Protein AF-A0A966YUB2-F1 (afdb_monomer_lite)

Structure (mmCIF, N/CA/C/O backbone):
data_AF-A0A966YUB2-F1
#
_entry.id   AF-A0A966YUB2-F1
#
loop_
_atom_site.group_PDB
_atom_site.id
_atom_site.type_symbol
_atom_site.label_atom_id
_atom_site.label_alt_id
_atom_site.label_comp_id
_atom_site.label_asym_id
_atom_site.label_entity_id
_atom_site.label_seq_id
_atom_site.pdbx_PDB_ins_code
_atom_site.Cartn_x
_atom_site.Cartn_y
_atom_site.Cartn_z
_atom_site.occupancy
_atom_site.B_iso_or_equiv
_atom_site.auth_seq_id
_atom_site.auth_comp_id
_atom_site.auth_asym_id
_atom_site.auth_atom_id
_atom_site.pdbx_PDB_model_num
ATOM 1 N N . MET A 1 1 ? -15.783 10.057 -6.589 1.00 43.38 1 MET A N 1
ATOM 2 C CA . MET A 1 1 ? -14.763 10.861 -5.885 1.00 43.38 1 MET A CA 1
ATOM 3 C C . MET A 1 1 ? -13.877 11.506 -6.940 1.00 43.38 1 MET A C 1
ATOM 5 O O . MET A 1 1 ? -13.352 10.790 -7.787 1.00 43.38 1 MET A O 1
ATOM 9 N N . VAL A 1 2 ? -13.852 12.837 -6.986 1.00 32.97 2 VAL A N 1
ATOM 10 C CA . VAL A 1 2 ? -13.221 13.634 -8.050 1.00 32.97 2 VAL A CA 1
ATOM 11 C C . VAL A 1 2 ? -11.697 13.586 -7.901 1.00 32.97 2 VAL A C 1
ATOM 13 O O . VAL A 1 2 ? -11.168 13.701 -6.799 1.00 32.97 2 VAL A O 1
ATOM 16 N N . ALA A 1 3 ? -10.981 13.412 -9.012 1.00 33.12 3 ALA A N 1
ATOM 17 C CA . ALA A 1 3 ? -9.535 13.590 -9.060 1.00 33.12 3 ALA A CA 1
ATOM 18 C C . ALA A 1 3 ? -9.198 15.065 -8.765 1.00 33.12 3 ALA A C 1
ATOM 20 O O . ALA A 1 3 ? -9.408 15.914 -9.625 1.00 33.12 3 ALA A O 1
ATOM 21 N N . GLY A 1 4 ? -8.694 15.381 -7.566 1.00 42.00 4 GLY A N 1
ATOM 22 C CA . GLY A 1 4 ? -8.179 16.727 -7.274 1.00 42.00 4 GLY A CA 1
ATOM 23 C C . GLY A 1 4 ? -8.204 17.174 -5.814 1.00 42.00 4 GLY A C 1
ATOM 24 O O . GLY A 1 4 ? -7.342 17.959 -5.428 1.00 42.00 4 GLY A O 1
ATOM 25 N N . GLU A 1 5 ? -9.109 16.660 -4.983 1.00 45.91 5 GLU A N 1
ATOM 26 C CA . GLU A 1 5 ? -9.180 17.061 -3.572 1.00 45.91 5 GLU A CA 1
ATOM 2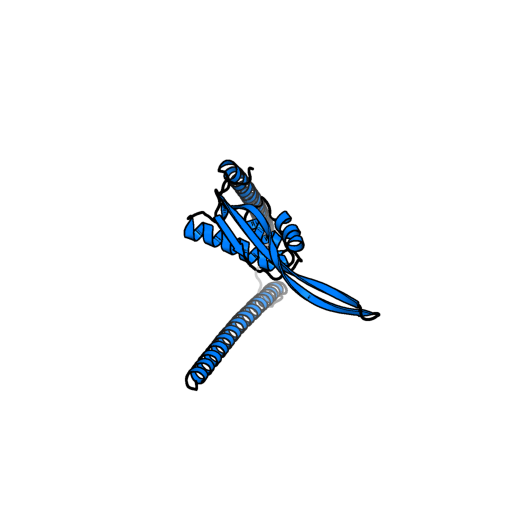7 C C . GLU A 1 5 ? -8.245 16.193 -2.722 1.00 45.91 5 GLU A C 1
ATOM 29 O O . GLU A 1 5 ? -8.438 14.989 -2.552 1.00 45.91 5 GLU A O 1
ATOM 34 N N . ARG A 1 6 ? -7.161 16.810 -2.241 1.00 55.88 6 ARG A N 1
ATOM 35 C CA . ARG A 1 6 ? -6.165 16.198 -1.354 1.00 55.88 6 ARG A CA 1
ATOM 36 C C . ARG A 1 6 ? -6.596 16.403 0.098 1.00 55.88 6 ARG A C 1
ATOM 38 O O . ARG A 1 6 ? -6.080 17.298 0.753 1.00 55.88 6 ARG A O 1
ATOM 45 N N . SER A 1 7 ? -7.531 15.604 0.595 1.00 72.69 7 SER A N 1
ATOM 46 C CA . SER A 1 7 ? -7.919 15.626 2.016 1.00 72.69 7 SER A CA 1
ATOM 47 C C . SER A 1 7 ? -7.268 14.507 2.842 1.00 72.69 7 SER A C 1
ATOM 49 O O . SER A 1 7 ? -7.771 14.157 3.903 1.00 72.69 7 SER A O 1
ATOM 51 N N . GLY A 1 8 ? -6.163 13.923 2.362 1.00 83.81 8 GLY A N 1
ATOM 52 C CA . GLY A 1 8 ? -5.491 12.811 3.038 1.00 83.81 8 GLY A CA 1
ATOM 53 C C . GLY A 1 8 ? -3.967 12.900 3.011 1.00 83.81 8 GLY A C 1
ATOM 54 O O . GLY A 1 8 ? -3.372 13.516 2.118 1.00 83.81 8 GLY A O 1
ATOM 55 N N . THR A 1 9 ? -3.345 12.236 3.978 1.00 93.25 9 THR A N 1
ATOM 56 C CA . THR A 1 9 ? -1.897 12.103 4.136 1.00 93.25 9 THR A CA 1
ATOM 57 C C . THR A 1 9 ? -1.345 11.145 3.089 1.00 93.25 9 THR A C 1
ATOM 59 O O . THR A 1 9 ? -1.889 10.063 2.860 1.00 93.25 9 THR A O 1
ATOM 62 N N . ARG A 1 10 ? -0.249 11.519 2.420 1.00 93.62 10 ARG A N 1
ATOM 63 C CA . ARG A 1 10 ? 0.354 10.697 1.358 1.00 93.62 10 ARG A CA 1
ATOM 64 C C . ARG A 1 10 ? 1.730 10.167 1.742 1.00 93.62 10 ARG A C 1
ATOM 66 O O . ARG A 1 10 ? 2.537 10.885 2.327 1.00 93.62 10 ARG A O 1
ATOM 73 N N . ALA A 1 11 ? 2.050 8.977 1.250 1.00 96.62 11 ALA A N 1
ATOM 74 C CA . ALA A 1 11 ? 3.414 8.474 1.151 1.00 96.62 11 ALA A CA 1
ATOM 75 C C . ALA A 1 11 ? 3.726 8.060 -0.288 1.00 96.62 11 ALA A C 1
ATOM 77 O O . ALA A 1 11 ? 2.862 7.568 -1.022 1.00 96.62 11 ALA A O 1
ATOM 78 N N . VAL A 1 12 ? 4.974 8.283 -0.704 1.00 96.50 12 VAL A N 1
ATOM 79 C CA . VAL A 1 12 ? 5.429 8.000 -2.068 1.00 96.50 12 VAL A CA 1
ATOM 80 C C . VAL A 1 12 ? 6.766 7.272 -2.032 1.00 96.50 12 VAL A C 1
ATOM 82 O O . VAL A 1 12 ? 7.755 7.832 -1.571 1.00 96.50 12 VAL A O 1
ATOM 85 N N . ALA A 1 13 ? 6.830 6.077 -2.621 1.00 97.00 13 ALA A N 1
ATOM 86 C CA . ALA A 1 13 ? 8.098 5.432 -2.962 1.00 97.00 13 ALA A CA 1
ATOM 87 C C . ALA A 1 13 ? 8.437 5.689 -4.427 1.00 97.00 13 ALA A C 1
ATOM 89 O O . ALA A 1 13 ? 7.656 5.379 -5.333 1.00 97.00 13 ALA A O 1
ATOM 90 N N . ARG A 1 14 ? 9.625 6.246 -4.679 1.00 96.31 14 ARG A N 1
ATOM 91 C CA . ARG A 1 14 ? 10.091 6.564 -6.032 1.00 96.31 14 ARG A CA 1
ATOM 92 C C . ARG A 1 14 ? 11.153 5.581 -6.512 1.00 96.31 14 ARG A C 1
ATOM 94 O O . ARG A 1 14 ? 11.963 5.112 -5.727 1.00 96.31 14 ARG A O 1
ATOM 101 N N . HIS A 1 15 ? 11.169 5.332 -7.825 1.00 95.50 15 HIS A N 1
ATOM 102 C CA . HIS A 1 15 ? 12.168 4.492 -8.500 1.00 95.50 15 HIS A CA 1
ATOM 103 C C . HIS A 1 15 ? 12.189 3.027 -8.036 1.00 95.50 15 HIS A C 1
ATOM 105 O O . HIS A 1 15 ? 13.217 2.353 -8.136 1.00 95.50 15 HIS A O 1
ATOM 111 N N . VAL A 1 16 ? 11.038 2.501 -7.607 1.00 96.44 16 VAL A N 1
ATOM 112 C CA . VAL A 1 16 ? 10.889 1.090 -7.236 1.00 96.44 16 VAL A CA 1
ATOM 113 C C . VAL A 1 16 ? 11.195 0.222 -8.457 1.00 96.44 16 VAL A C 1
ATOM 115 O O . VAL A 1 16 ? 10.700 0.477 -9.561 1.00 96.44 16 VAL A O 1
ATOM 118 N N . ARG A 1 17 ? 12.031 -0.809 -8.282 1.00 94.00 17 ARG A N 1
ATOM 119 C CA . ARG A 1 17 ? 12.546 -1.679 -9.358 1.00 94.00 17 ARG A CA 1
ATOM 120 C C . ARG A 1 17 ? 11.522 -2.722 -9.822 1.00 94.00 17 ARG A C 1
ATOM 122 O O . ARG A 1 17 ? 11.813 -3.909 -9.912 1.00 94.00 17 ARG A O 1
ATOM 129 N N . SER A 1 18 ? 10.331 -2.259 -10.180 1.00 94.38 18 SER A N 1
ATOM 130 C CA . SER A 1 18 ? 9.230 -3.077 -10.680 1.00 94.38 18 SER A CA 1
ATOM 131 C C . SER A 1 18 ? 8.444 -2.365 -11.782 1.00 94.38 18 SER A C 1
ATOM 133 O O . SER A 1 18 ? 8.555 -1.160 -11.992 1.00 94.38 18 SER A O 1
ATOM 135 N N . SER A 1 19 ? 7.640 -3.119 -12.535 1.00 95.38 19 SER A N 1
ATOM 136 C CA . SER A 1 19 ? 6.718 -2.530 -13.512 1.00 95.38 19 SER A CA 1
ATOM 137 C C . SER A 1 19 ? 5.442 -2.038 -12.832 1.00 95.38 19 SER A C 1
ATOM 139 O O . SER A 1 19 ? 4.839 -2.804 -12.077 1.00 95.38 19 SER A O 1
ATOM 141 N N . ALA A 1 20 ? 4.956 -0.854 -13.213 1.00 96.62 20 ALA A N 1
ATOM 142 C CA . ALA A 1 20 ? 3.717 -0.279 -12.683 1.00 96.62 20 ALA A CA 1
ATOM 143 C C . ALA A 1 20 ? 2.514 -1.237 -12.780 1.00 96.62 20 ALA A C 1
ATOM 145 O O . ALA A 1 20 ? 1.755 -1.367 -11.828 1.00 96.62 20 ALA A O 1
ATOM 146 N N . SER A 1 21 ? 2.375 -1.994 -13.875 1.00 96.06 21 SER A N 1
ATOM 147 C CA . SER A 1 21 ? 1.281 -2.964 -14.045 1.00 96.06 21 SER A CA 1
ATOM 148 C C . SER A 1 21 ? 1.255 -4.048 -12.961 1.00 96.06 21 SER A C 1
ATOM 150 O O . SER A 1 21 ? 0.181 -4.418 -12.506 1.00 96.06 21 SER A O 1
ATOM 152 N N . LYS A 1 22 ? 2.424 -4.525 -12.507 1.00 95.06 22 LYS A N 1
ATOM 153 C CA . LYS A 1 22 ? 2.514 -5.510 -11.413 1.00 95.06 22 LYS A CA 1
ATOM 154 C C . LYS A 1 22 ? 2.120 -4.897 -10.070 1.00 95.06 22 LYS A C 1
ATOM 156 O O . LYS A 1 22 ? 1.456 -5.564 -9.287 1.00 95.06 22 LYS A O 1
ATOM 161 N N . ALA A 1 23 ? 2.491 -3.638 -9.834 1.00 97.06 23 ALA A N 1
ATOM 162 C CA . ALA A 1 23 ? 2.100 -2.908 -8.629 1.00 97.06 23 ALA A CA 1
ATOM 163 C C . ALA A 1 23 ? 0.587 -2.681 -8.585 1.00 97.06 23 ALA A C 1
ATOM 165 O O . ALA A 1 23 ? -0.043 -2.948 -7.570 1.00 97.06 23 ALA A O 1
ATOM 166 N N . ARG A 1 24 ? -0.016 -2.267 -9.707 1.00 96.69 24 ARG A N 1
ATOM 167 C CA . ARG A 1 24 ? -1.458 -1.981 -9.802 1.00 96.69 24 ARG A CA 1
ATOM 168 C C . ARG A 1 24 ? -2.332 -3.171 -9.415 1.00 96.69 24 ARG A C 1
ATOM 170 O O . ARG A 1 24 ? -3.349 -2.960 -8.771 1.00 96.69 24 ARG A O 1
ATOM 177 N N . VAL A 1 25 ? -1.930 -4.397 -9.759 1.00 96.62 25 VAL A N 1
ATOM 178 C CA . VAL A 1 25 ? -2.674 -5.608 -9.367 1.00 96.62 25 VAL A CA 1
ATOM 179 C C . VAL A 1 25 ? -2.780 -5.722 -7.847 1.00 96.62 25 VAL A C 1
ATOM 181 O O . VAL A 1 25 ? -3.866 -5.970 -7.344 1.00 96.62 25 VAL A O 1
ATOM 184 N N . VAL A 1 26 ? -1.683 -5.491 -7.121 1.00 96.62 26 VAL A N 1
ATOM 185 C CA . VAL A 1 26 ? -1.674 -5.550 -5.650 1.00 96.62 26 VAL A CA 1
ATOM 186 C C . VAL A 1 26 ? -2.380 -4.338 -5.044 1.00 96.62 26 VAL A C 1
ATOM 188 O O . VAL A 1 26 ? -3.184 -4.489 -4.135 1.00 96.62 26 VAL A O 1
ATOM 191 N N . LEU A 1 27 ? -2.154 -3.139 -5.588 1.00 96.62 27 LEU A N 1
ATOM 192 C CA . LEU A 1 27 ? -2.817 -1.920 -5.111 1.00 96.62 27 LEU A CA 1
ATOM 193 C C . LEU A 1 27 ? -4.344 -1.989 -5.237 1.00 96.62 27 LEU A C 1
ATOM 195 O O . LEU A 1 27 ? -5.052 -1.403 -4.427 1.00 96.62 27 LEU A O 1
ATOM 199 N N . ASN A 1 28 ? -4.864 -2.713 -6.228 1.00 95.81 28 ASN A N 1
ATOM 200 C CA . ASN A 1 28 ? -6.303 -2.907 -6.373 1.00 95.81 28 ASN A CA 1
ATOM 201 C C . ASN A 1 28 ? -6.918 -3.732 -5.233 1.00 95.81 28 ASN A C 1
ATOM 203 O O . ASN A 1 28 ? -8.100 -3.544 -4.973 1.00 95.81 28 ASN A O 1
ATOM 207 N N . LEU A 1 29 ? -6.147 -4.596 -4.561 1.00 95.94 29 LEU A N 1
ATOM 208 C CA . LEU A 1 29 ? -6.636 -5.396 -3.431 1.00 95.94 29 LEU A CA 1
ATOM 209 C C . LEU A 1 29 ? -6.877 -4.537 -2.186 1.00 95.94 29 LEU A C 1
ATOM 211 O O . LEU A 1 29 ? -7.835 -4.766 -1.464 1.00 95.94 29 LEU A O 1
ATOM 215 N N . ILE A 1 30 ? -6.027 -3.534 -1.959 1.00 96.38 30 ILE A N 1
ATOM 216 C CA . ILE A 1 30 ? -6.053 -2.710 -0.741 1.00 96.38 30 ILE A CA 1
ATOM 217 C C . ILE A 1 30 ? -6.885 -1.431 -0.871 1.00 96.38 30 ILE A C 1
ATOM 219 O O . ILE A 1 30 ? -6.975 -0.647 0.071 1.00 96.38 30 ILE A O 1
ATOM 223 N N . ARG A 1 31 ? -7.447 -1.149 -2.050 1.00 94.44 31 ARG A N 1
ATOM 224 C CA . ARG A 1 31 ? -8.160 0.110 -2.285 1.00 94.44 31 ARG A CA 1
ATOM 225 C C . ARG A 1 31 ? -9.467 0.135 -1.492 1.00 94.44 31 ARG A C 1
ATOM 227 O O . ARG A 1 31 ? -10.335 -0.698 -1.723 1.00 94.44 31 ARG A O 1
ATOM 234 N N . GLY A 1 32 ? -9.632 1.142 -0.636 1.00 91.94 32 GLY A N 1
ATOM 235 C CA . GLY A 1 32 ? -10.844 1.337 0.158 1.00 91.94 32 GLY A CA 1
ATOM 236 C C . GLY A 1 32 ? -10.935 0.477 1.421 1.00 91.94 32 GLY A C 1
ATOM 237 O O . GLY A 1 32 ? -11.945 0.583 2.115 1.00 91.94 32 GLY A O 1
ATOM 238 N N . LEU A 1 33 ? -9.912 -0.333 1.716 1.00 94.06 33 LEU A N 1
ATOM 239 C CA . LEU A 1 33 ? -9.807 -1.082 2.968 1.00 94.06 33 LEU A CA 1
ATOM 240 C C . LEU A 1 33 ? -9.292 -0.190 4.104 1.00 94.06 33 LEU A C 1
ATOM 242 O O . LEU A 1 33 ? -8.623 0.824 3.870 1.00 94.06 33 LEU A O 1
ATOM 246 N N . ASP A 1 34 ? -9.599 -0.594 5.332 1.00 94.69 34 ASP A N 1
ATOM 247 C CA . ASP A 1 34 ? -8.950 -0.097 6.540 1.00 94.69 34 ASP A CA 1
ATOM 248 C C . ASP A 1 34 ? -7.461 -0.467 6.555 1.00 94.69 34 ASP A C 1
ATOM 250 O O . ASP A 1 34 ? -7.021 -1.418 5.904 1.00 94.69 34 ASP A O 1
ATOM 254 N N . VAL A 1 35 ? -6.667 0.315 7.286 1.00 95.31 35 VAL A N 1
ATOM 255 C CA . VAL A 1 35 ? -5.210 0.132 7.336 1.00 95.31 35 VAL A CA 1
ATOM 256 C C . VAL A 1 35 ? -4.816 -1.248 7.868 1.00 95.31 35 VAL A C 1
ATOM 258 O O . VAL A 1 35 ? -3.868 -1.839 7.350 1.00 95.31 35 VAL A O 1
ATOM 261 N N . ARG A 1 36 ? -5.548 -1.776 8.857 1.00 94.88 36 ARG A N 1
ATOM 262 C CA . ARG A 1 36 ? -5.263 -3.078 9.479 1.00 94.88 36 ARG A CA 1
ATOM 263 C C . ARG A 1 36 ? -5.461 -4.220 8.483 1.00 94.88 36 ARG A C 1
ATOM 265 O O . ARG A 1 36 ? -4.506 -4.924 8.166 1.00 94.88 36 ARG A O 1
ATOM 272 N N . SER A 1 37 ? -6.649 -4.307 7.889 1.00 95.06 37 SER A N 1
ATOM 273 C CA . SER A 1 37 ? -6.968 -5.295 6.855 1.00 95.06 37 SER A CA 1
ATOM 274 C C . SER A 1 37 ? -6.063 -5.145 5.632 1.00 95.06 37 SER A C 1
ATOM 276 O O . SER A 1 37 ? -5.667 -6.132 5.017 1.00 95.06 37 SER A O 1
ATOM 278 N N . ALA A 1 38 ? -5.686 -3.916 5.265 1.00 96.81 38 ALA A N 1
ATOM 279 C CA . ALA A 1 38 ? -4.740 -3.691 4.179 1.00 96.81 38 ALA A CA 1
ATOM 280 C C . ALA A 1 38 ? -3.337 -4.249 4.491 1.00 96.81 38 ALA A C 1
ATOM 282 O O . ALA A 1 38 ? -2.727 -4.835 3.593 1.00 96.81 38 ALA A O 1
ATOM 283 N N . ASP A 1 39 ? -2.816 -4.100 5.717 1.00 96.88 39 ASP A N 1
ATOM 284 C CA . ASP A 1 39 ? -1.519 -4.686 6.104 1.00 96.88 39 ASP A CA 1
ATOM 285 C C . ASP A 1 39 ? -1.569 -6.220 6.080 1.00 96.88 39 ASP A C 1
ATOM 287 O O . ASP A 1 39 ? -0.654 -6.845 5.541 1.00 96.88 39 ASP A O 1
ATOM 291 N N . GLU A 1 40 ? -2.663 -6.817 6.561 1.00 97.25 40 GLU A N 1
ATOM 292 C CA . GLU A 1 40 ? -2.896 -8.268 6.532 1.00 97.25 40 GLU A CA 1
ATOM 293 C C . GLU A 1 40 ? -2.938 -8.809 5.097 1.00 97.25 40 GLU A C 1
ATOM 295 O O . GLU A 1 40 ? -2.205 -9.738 4.747 1.00 97.25 40 GLU A O 1
ATOM 300 N N . VAL A 1 41 ? -3.723 -8.177 4.218 1.00 97.31 41 VAL A N 1
ATOM 301 C CA . VAL A 1 41 ? -3.796 -8.550 2.798 1.00 97.31 41 VAL A CA 1
ATOM 302 C C . VAL A 1 41 ? -2.420 -8.457 2.138 1.00 97.31 41 VAL A C 1
ATOM 304 O O . VAL A 1 41 ? -2.041 -9.340 1.364 1.00 97.31 41 VAL A O 1
ATOM 307 N N . LEU A 1 42 ? -1.638 -7.414 2.432 1.00 96.81 42 LEU A N 1
ATOM 308 C CA . LEU A 1 42 ? -0.287 -7.262 1.885 1.00 96.81 42 LEU A CA 1
ATOM 309 C C . LEU A 1 42 ? 0.699 -8.286 2.447 1.00 96.81 42 LEU A C 1
ATOM 311 O O . LEU A 1 42 ? 1.603 -8.699 1.720 1.00 96.81 42 LEU A O 1
ATOM 315 N N . MET A 1 43 ? 0.538 -8.693 3.705 1.00 97.06 43 MET A N 1
ATOM 316 C CA . MET A 1 43 ? 1.363 -9.717 4.342 1.00 97.06 43 MET A CA 1
ATOM 317 C C . MET A 1 43 ? 1.114 -11.103 3.737 1.00 97.06 43 MET A C 1
ATOM 319 O O . MET A 1 43 ? 2.072 -11.831 3.488 1.00 97.06 43 MET A O 1
ATOM 323 N N . LEU A 1 44 ? -0.143 -11.433 3.436 1.00 96.88 44 LEU A N 1
ATOM 324 C CA . LEU A 1 44 ? -0.543 -12.728 2.871 1.00 96.88 44 LEU A CA 1
ATOM 325 C C . LEU A 1 44 ? -0.392 -12.805 1.342 1.00 96.88 44 LEU A C 1
ATOM 327 O O . LEU A 1 44 ? -0.475 -13.879 0.749 1.00 96.88 44 LEU A O 1
ATOM 331 N N . THR A 1 45 ? -0.170 -11.675 0.670 1.00 96.38 45 THR A N 1
ATOM 332 C CA . THR A 1 45 ? -0.027 -11.650 -0.788 1.00 96.38 45 THR A CA 1
ATOM 333 C C . THR A 1 45 ? 1.327 -12.220 -1.230 1.00 96.38 45 THR A C 1
ATOM 335 O O . THR A 1 45 ? 2.377 -11.624 -1.005 1.00 96.38 45 THR A O 1
ATOM 338 N N . GLU A 1 46 ? 1.303 -13.300 -2.014 1.00 95.38 46 GLU A N 1
ATOM 339 C CA . GLU A 1 46 ? 2.502 -13.991 -2.534 1.00 95.38 46 GLU A CA 1
ATOM 340 C C . GLU A 1 46 ? 3.385 -13.139 -3.471 1.00 95.38 46 GLU A C 1
ATOM 342 O O . GLU A 1 46 ? 4.555 -13.437 -3.730 1.00 95.38 46 GLU A O 1
ATOM 347 N N . ARG A 1 47 ? 2.837 -12.065 -4.052 1.00 95.62 47 ARG A N 1
ATOM 348 C CA . ARG A 1 47 ? 3.574 -11.228 -5.010 1.00 95.62 47 ARG A CA 1
ATOM 349 C C . ARG A 1 47 ? 4.653 -10.431 -4.281 1.00 95.62 47 ARG A C 1
ATOM 351 O O . ARG A 1 47 ? 4.337 -9.550 -3.495 1.00 95.62 47 ARG A O 1
ATOM 358 N N . GLY A 1 48 ? 5.919 -10.595 -4.674 1.00 94.06 48 GLY A N 1
ATOM 359 C CA . GLY A 1 48 ? 7.054 -9.913 -4.027 1.00 94.06 48 GLY A CA 1
ATOM 360 C C . GLY A 1 48 ? 6.969 -8.378 -3.937 1.00 94.06 48 GLY A C 1
ATOM 361 O O . GLY A 1 48 ? 7.543 -7.792 -3.026 1.00 94.06 48 GLY A O 1
ATOM 362 N N . ILE A 1 49 ? 6.208 -7.719 -4.820 1.00 95.94 49 ILE A N 1
ATOM 363 C CA . ILE A 1 49 ? 5.978 -6.264 -4.756 1.00 95.94 49 ILE A CA 1
ATOM 364 C C . ILE A 1 49 ? 5.111 -5.828 -3.565 1.00 95.94 49 ILE A C 1
ATOM 366 O O . ILE A 1 49 ? 5.129 -4.656 -3.196 1.00 95.94 49 ILE A O 1
ATOM 370 N N . ALA A 1 50 ? 4.363 -6.751 -2.955 1.00 96.94 50 ALA A N 1
ATOM 371 C CA . ALA A 1 50 ? 3.563 -6.476 -1.768 1.00 96.94 50 ALA A CA 1
ATOM 372 C C . ALA A 1 50 ? 4.439 -5.995 -0.604 1.00 96.94 50 ALA A C 1
ATOM 374 O O . ALA A 1 50 ? 4.039 -5.085 0.112 1.00 96.94 50 ALA A O 1
ATOM 375 N N . ARG A 1 51 ? 5.678 -6.497 -0.494 1.00 96.06 51 ARG A N 1
ATOM 376 C CA . ARG A 1 51 ? 6.655 -6.055 0.515 1.00 96.06 51 ARG A CA 1
ATOM 377 C C . ARG A 1 51 ? 6.990 -4.568 0.380 1.00 96.06 51 ARG A C 1
ATOM 379 O O . ARG A 1 51 ? 6.999 -3.850 1.376 1.00 96.06 51 ARG A O 1
ATOM 386 N N . ASP A 1 52 ? 7.214 -4.096 -0.846 1.00 96.75 52 ASP A N 1
ATOM 387 C CA . ASP A 1 52 ? 7.495 -2.680 -1.115 1.00 96.75 52 ASP A CA 1
ATOM 388 C C . ASP A 1 52 ? 6.268 -1.809 -0.818 1.00 96.75 52 ASP A C 1
ATOM 390 O O . ASP A 1 52 ? 6.384 -0.763 -0.186 1.00 96.75 52 ASP A O 1
ATOM 394 N N . ILE A 1 53 ? 5.076 -2.254 -1.233 1.00 97.38 53 ILE A N 1
ATOM 395 C CA . ILE A 1 53 ? 3.819 -1.533 -0.981 1.00 97.38 53 ILE A CA 1
ATOM 396 C C . ILE A 1 53 ? 3.527 -1.457 0.522 1.00 97.38 53 ILE A C 1
ATOM 398 O O . ILE A 1 53 ? 3.137 -0.398 1.006 1.00 97.38 53 ILE A O 1
ATOM 402 N N . ARG A 1 54 ? 3.776 -2.535 1.271 1.00 97.56 54 ARG A N 1
ATOM 403 C CA . ARG A 1 54 ? 3.606 -2.588 2.726 1.00 97.56 54 ARG A CA 1
ATOM 404 C C . ARG A 1 54 ? 4.489 -1.567 3.440 1.00 97.56 54 ARG A C 1
ATOM 406 O O . ARG A 1 54 ? 4.013 -0.864 4.324 1.00 97.56 54 ARG A O 1
ATOM 413 N N . LYS A 1 55 ? 5.747 -1.411 3.011 1.00 97.50 55 LYS A N 1
ATOM 414 C CA . LYS A 1 55 ? 6.636 -0.351 3.524 1.00 97.50 55 LYS A CA 1
ATOM 415 C C . LYS A 1 55 ? 6.056 1.045 3.277 1.00 97.50 55 LYS A C 1
ATOM 417 O O . LYS A 1 55 ? 6.084 1.884 4.172 1.00 97.50 55 LYS A O 1
ATOM 422 N N . VAL A 1 56 ? 5.490 1.286 2.091 1.00 97.88 56 VAL A N 1
ATOM 423 C CA . VAL A 1 56 ? 4.846 2.572 1.766 1.00 97.88 56 VAL A CA 1
ATOM 424 C C . VAL A 1 56 ? 3.591 2.804 2.605 1.00 97.88 56 VAL A C 1
ATOM 426 O O . VAL A 1 56 ? 3.395 3.918 3.078 1.00 97.88 56 VAL A O 1
ATOM 429 N N . LEU A 1 57 ? 2.769 1.773 2.819 1.00 97.38 57 LEU A N 1
ATOM 430 C CA . LEU A 1 57 ? 1.581 1.863 3.669 1.00 97.38 57 LEU A CA 1
ATOM 431 C C . LEU A 1 57 ? 1.964 2.228 5.107 1.00 97.38 57 LEU A C 1
ATOM 433 O O . LEU A 1 57 ? 1.437 3.195 5.644 1.00 97.38 57 LEU A O 1
ATOM 437 N N . ARG A 1 58 ? 2.941 1.528 5.692 1.00 97.19 58 ARG A N 1
ATOM 438 C CA . ARG A 1 58 ? 3.461 1.829 7.036 1.00 97.19 58 ARG A CA 1
ATOM 439 C C . ARG A 1 58 ? 4.001 3.254 7.145 1.00 97.19 58 ARG A C 1
ATOM 441 O O . ARG A 1 58 ? 3.725 3.938 8.121 1.00 97.19 58 ARG A O 1
ATOM 448 N N . SER A 1 59 ? 4.710 3.730 6.120 1.00 97.56 59 SER A N 1
ATOM 449 C CA . SER A 1 59 ? 5.168 5.123 6.060 1.00 97.56 59 SER A CA 1
ATOM 450 C C . SER A 1 59 ? 4.006 6.121 5.972 1.00 97.56 59 SER A C 1
ATOM 452 O O . SER A 1 59 ? 4.075 7.174 6.596 1.00 97.56 59 SER A O 1
ATOM 454 N N . ALA A 1 60 ? 2.932 5.806 5.240 1.00 96.38 60 ALA A N 1
ATOM 455 C CA . ALA A 1 60 ? 1.745 6.662 5.177 1.00 96.38 60 ALA A CA 1
ATOM 456 C C . ALA A 1 60 ? 1.057 6.780 6.541 1.00 96.38 60 ALA A C 1
ATOM 458 O O . ALA A 1 60 ? 0.688 7.881 6.935 1.00 96.38 60 ALA A O 1
ATOM 459 N N . VAL A 1 61 ? 0.938 5.663 7.264 1.00 96.81 61 VAL A N 1
ATOM 460 C CA . VAL A 1 61 ? 0.382 5.622 8.624 1.00 96.81 61 VAL A CA 1
ATOM 461 C C . VAL A 1 61 ? 1.258 6.417 9.587 1.00 96.81 61 VAL A C 1
ATOM 463 O O . VAL A 1 61 ? 0.747 7.282 10.283 1.00 96.81 61 VAL A O 1
ATOM 466 N N . ALA A 1 62 ? 2.576 6.204 9.570 1.00 96.94 62 ALA A N 1
ATOM 467 C CA . ALA A 1 62 ? 3.503 6.957 10.415 1.00 96.94 62 ALA A CA 1
ATOM 468 C C . ALA A 1 62 ? 3.427 8.471 10.152 1.00 96.94 62 ALA A C 1
ATOM 470 O O . ALA A 1 62 ? 3.447 9.263 11.088 1.00 96.94 62 ALA A O 1
ATOM 471 N N . ASN A 1 63 ? 3.281 8.882 8.888 1.00 95.81 63 ASN A N 1
ATOM 472 C CA . ASN A 1 63 ? 3.096 10.291 8.549 1.00 95.81 63 ASN A CA 1
ATOM 473 C C . ASN A 1 63 ? 1.773 10.846 9.088 1.00 95.81 63 ASN A C 1
ATOM 475 O O . ASN A 1 63 ? 1.760 11.989 9.530 1.00 95.81 63 ASN A O 1
ATOM 479 N N . ALA A 1 64 ? 0.690 10.067 9.035 1.00 95.06 64 ALA A N 1
ATOM 480 C CA . ALA A 1 64 ? -0.622 10.492 9.517 1.00 95.06 64 ALA A CA 1
ATOM 481 C C . ALA A 1 64 ? -0.658 10.605 11.049 1.00 95.06 64 ALA A C 1
ATOM 483 O O . ALA A 1 64 ? -1.232 11.551 11.575 1.00 95.06 64 ALA A O 1
ATOM 484 N N . VAL A 1 65 ? 0.007 9.687 11.755 1.00 95.56 65 VAL A N 1
ATOM 485 C CA . VAL A 1 65 ? 0.118 9.717 13.221 1.00 95.56 65 VAL A CA 1
ATOM 486 C C . VAL A 1 65 ? 0.999 10.878 13.676 1.00 95.56 65 VAL A C 1
ATOM 488 O O . VAL A 1 65 ? 0.593 11.664 14.521 1.00 95.56 65 VAL A O 1
ATOM 491 N N . ASN A 1 66 ? 2.195 11.016 13.099 1.00 95.44 66 ASN A N 1
ATOM 492 C CA . ASN A 1 66 ? 3.186 11.959 13.618 1.00 95.44 66 ASN A CA 1
ATOM 493 C C . ASN A 1 66 ? 2.973 13.400 13.144 1.00 95.44 66 ASN A C 1
ATOM 495 O O . ASN A 1 66 ? 3.317 14.321 13.874 1.00 95.44 66 ASN A O 1
ATOM 499 N N . ASN A 1 67 ? 2.473 13.612 11.920 1.00 93.12 67 ASN A N 1
ATOM 500 C CA . ASN A 1 67 ? 2.324 14.965 11.369 1.00 93.12 67 ASN A CA 1
ATOM 501 C C . ASN A 1 67 ? 0.886 15.484 11.430 1.00 93.12 67 ASN A C 1
ATOM 503 O O . ASN A 1 67 ? 0.697 16.687 11.575 1.00 93.12 67 ASN A O 1
ATOM 507 N N . ASP A 1 68 ? -0.106 14.604 11.272 1.00 89.31 68 ASP A N 1
ATOM 508 C CA . ASP A 1 68 ? -1.523 14.986 11.237 1.00 89.31 68 ASP A CA 1
ATOM 509 C C . ASP A 1 68 ? -2.270 14.601 12.531 1.00 89.31 68 ASP A C 1
ATOM 511 O O . ASP A 1 68 ? -3.476 14.831 12.613 1.00 89.31 68 ASP A O 1
ATOM 515 N N . GLU A 1 69 ? -1.570 14.017 13.517 1.00 92.00 69 GLU A N 1
ATOM 516 C CA . GLU A 1 69 ? -2.093 13.605 14.834 1.00 92.00 69 GLU A CA 1
ATOM 517 C C . GLU A 1 69 ? -3.343 12.707 14.748 1.00 92.00 69 GLU A C 1
ATOM 519 O O . GLU A 1 69 ? -4.231 12.743 15.600 1.00 92.00 69 GLU A O 1
ATOM 524 N N . GLN A 1 70 ? -3.437 11.890 13.694 1.00 90.56 70 GLN A N 1
ATOM 525 C CA . GLN A 1 70 ? -4.564 10.978 13.483 1.00 90.56 70 GLN A CA 1
ATOM 526 C C . GLN A 1 70 ? -4.306 9.620 14.137 1.00 90.56 70 GLN A C 1
ATOM 528 O O . GLN A 1 70 ? -3.198 9.086 14.073 1.00 90.56 70 GLN A O 1
ATOM 533 N N . ASP A 1 71 ? -5.351 9.015 14.702 1.00 92.69 71 ASP A N 1
ATOM 534 C CA . ASP A 1 71 ? -5.266 7.660 15.247 1.00 92.69 71 ASP A CA 1
ATOM 535 C C . ASP A 1 71 ? -5.143 6.617 14.125 1.00 92.69 71 ASP A C 1
ATOM 537 O O . ASP A 1 71 ? -5.898 6.632 13.151 1.00 92.69 71 ASP A O 1
ATOM 541 N N . ALA A 1 72 ? -4.207 5.675 14.268 1.00 91.19 72 ALA A N 1
ATOM 542 C CA . ALA A 1 72 ? -3.927 4.660 13.254 1.00 91.19 72 ALA A CA 1
ATOM 543 C C . ALA A 1 72 ? -5.105 3.703 12.983 1.00 91.19 72 ALA A C 1
ATOM 545 O O . ALA A 1 72 ? -5.218 3.175 11.873 1.00 91.19 72 ALA A O 1
ATOM 546 N N . SER A 1 73 ? -5.973 3.470 13.971 1.00 91.19 73 SER A N 1
ATOM 547 C CA . SER A 1 73 ? -7.139 2.586 13.859 1.00 91.19 73 SER A CA 1
ATOM 548 C C . SER A 1 73 ? -8.286 3.204 13.057 1.00 91.19 73 SER A C 1
ATOM 550 O O . SER A 1 73 ? -9.085 2.479 12.464 1.00 91.19 73 SER A O 1
ATOM 552 N N . GLU A 1 74 ? -8.328 4.534 12.963 1.00 92.25 74 GLU A N 1
ATOM 553 C CA . GLU A 1 74 ? -9.367 5.280 12.249 1.00 92.25 74 GLU A CA 1
ATOM 554 C C . GLU A 1 74 ? -9.013 5.549 10.776 1.00 92.25 74 GLU A C 1
ATOM 556 O O . GLU A 1 74 ? -9.791 6.162 10.038 1.00 92.25 74 GLU A O 1
ATOM 561 N N . LEU A 1 75 ? -7.838 5.104 10.324 1.00 93.38 75 LEU A N 1
ATOM 562 C CA . LEU A 1 75 ? -7.339 5.351 8.976 1.00 93.38 75 LEU A CA 1
ATOM 563 C C . LEU A 1 75 ? -7.808 4.295 7.972 1.00 93.38 75 LEU A C 1
ATOM 565 O O . LEU A 1 75 ? -7.823 3.088 8.227 1.00 93.38 75 LEU A O 1
ATOM 569 N N . TYR A 1 76 ? -8.090 4.751 6.753 1.00 94.62 76 TYR A N 1
ATOM 570 C CA . TYR A 1 76 ? -8.349 3.885 5.605 1.00 94.62 76 TYR A CA 1
ATOM 571 C C . TYR A 1 76 ? -7.615 4.363 4.353 1.00 94.62 76 TYR A C 1
ATOM 573 O O . TYR A 1 76 ? -7.236 5.530 4.216 1.00 94.62 76 TYR A O 1
ATOM 581 N N . VAL A 1 77 ? -7.431 3.449 3.400 1.00 95.25 77 VAL A N 1
ATOM 582 C CA . VAL A 1 77 ? -6.793 3.748 2.115 1.00 95.25 77 VAL A CA 1
ATOM 583 C C . VAL A 1 77 ? -7.809 4.405 1.180 1.00 95.25 77 VAL A C 1
ATOM 585 O O . VAL A 1 77 ? -8.585 3.723 0.505 1.00 95.25 77 VAL A O 1
ATOM 588 N N . ILE A 1 78 ? -7.778 5.737 1.099 1.00 92.50 78 ILE A N 1
ATOM 589 C CA . ILE A 1 78 ? -8.639 6.516 0.193 1.00 92.50 78 ILE A CA 1
ATOM 590 C C . ILE A 1 78 ? -8.273 6.272 -1.273 1.00 92.50 78 ILE A C 1
ATOM 592 O O . ILE A 1 78 ? -9.134 6.002 -2.112 1.00 92.50 78 ILE A O 1
ATOM 596 N N . ALA A 1 79 ? -6.985 6.357 -1.600 1.00 92.19 79 ALA A N 1
ATOM 597 C CA . ALA A 1 79 ? -6.513 6.225 -2.966 1.00 92.19 79 ALA A CA 1
ATOM 598 C C . ALA A 1 79 ? -5.108 5.639 -3.003 1.00 92.19 79 ALA A C 1
ATOM 600 O O . ALA A 1 79 ? -4.221 5.994 -2.232 1.00 92.19 79 ALA A O 1
ATOM 601 N N . CYS A 1 80 ? -4.893 4.752 -3.963 1.00 95.19 80 CYS A N 1
ATOM 602 C CA . CYS A 1 80 ? -3.605 4.130 -4.193 1.00 95.19 80 CYS A CA 1
ATOM 603 C C . CYS A 1 80 ? -3.406 3.912 -5.694 1.00 95.19 80 CYS A C 1
ATOM 605 O O . CYS A 1 80 ? -4.294 3.421 -6.410 1.00 95.19 80 CYS A O 1
ATOM 607 N N . PHE A 1 81 ? -2.243 4.318 -6.189 1.00 95.12 81 PHE A N 1
ATOM 608 C CA . PHE A 1 81 ? -1.903 4.222 -7.602 1.00 95.12 81 PHE A CA 1
ATOM 609 C C . PHE A 1 81 ? -0.400 4.041 -7.801 1.00 95.12 81 PHE A C 1
ATOM 611 O O . PHE A 1 81 ? 0.421 4.351 -6.938 1.00 95.12 81 PHE A O 1
ATOM 618 N N . ALA A 1 82 ? -0.054 3.483 -8.960 1.00 96.81 82 ALA A N 1
ATOM 619 C CA . ALA A 1 82 ? 1.324 3.306 -9.382 1.00 96.81 82 ALA A CA 1
ATOM 620 C C . ALA A 1 82 ? 1.528 3.895 -10.777 1.00 96.81 82 ALA A C 1
ATOM 622 O O . ALA A 1 82 ? 0.905 3.449 -11.755 1.00 96.81 82 ALA A O 1
ATOM 623 N N . ASP A 1 83 ? 2.449 4.846 -10.852 1.00 95.56 83 ASP A N 1
ATOM 624 C CA . ASP A 1 83 ? 2.835 5.544 -12.069 1.00 95.56 83 ASP A CA 1
ATOM 625 C C . ASP A 1 83 ? 4.080 4.912 -12.688 1.00 95.56 83 ASP A C 1
ATOM 627 O O . ASP A 1 83 ? 4.889 4.254 -12.021 1.00 95.56 83 ASP A O 1
ATOM 631 N N . GLU A 1 84 ? 4.225 5.084 -14.000 1.00 94.81 84 GLU A N 1
ATOM 632 C CA . GLU A 1 84 ? 5.432 4.644 -14.692 1.00 94.81 84 GLU A CA 1
ATOM 633 C C . GLU A 1 84 ? 6.610 5.545 -14.314 1.00 94.81 84 GLU A C 1
ATOM 635 O O . GLU A 1 84 ? 6.506 6.768 -14.330 1.00 94.81 84 GLU A O 1
ATOM 640 N N . GLY A 1 85 ? 7.735 4.926 -13.964 1.00 94.81 85 GLY A N 1
ATOM 641 C CA . GLY A 1 85 ? 8.986 5.621 -13.690 1.00 94.81 85 GLY A CA 1
ATOM 642 C C . GLY A 1 85 ? 9.958 5.562 -14.866 1.00 94.81 85 GLY A C 1
ATOM 643 O O . GLY A 1 85 ? 9.640 5.118 -15.978 1.00 94.81 85 GLY A O 1
ATOM 644 N N . SER A 1 86 ? 11.200 5.967 -14.605 1.00 95.88 86 SER A N 1
ATOM 645 C CA . SER A 1 86 ? 12.270 5.917 -15.598 1.00 95.88 86 SER A CA 1
ATOM 646 C C . SER A 1 86 ? 12.501 4.481 -16.092 1.00 95.88 86 SER A C 1
ATOM 648 O O . SER A 1 86 ? 12.615 3.518 -15.327 1.00 95.88 86 SER A O 1
ATOM 650 N N . THR A 1 87 ? 12.542 4.312 -17.415 1.00 96.12 87 THR A N 1
ATOM 651 C CA . THR A 1 87 ? 12.744 3.002 -18.043 1.00 96.12 87 THR A CA 1
ATOM 652 C C . THR A 1 87 ? 14.142 2.912 -18.630 1.00 96.12 87 THR A C 1
ATOM 654 O O . THR A 1 87 ? 14.461 3.571 -19.621 1.00 96.12 87 THR A O 1
ATOM 657 N N . LEU A 1 88 ? 14.963 2.026 -18.068 1.00 94.00 88 LEU A N 1
ATOM 658 C CA . LEU A 1 88 ? 16.300 1.759 -18.587 1.00 94.00 88 LEU A CA 1
ATOM 659 C C . LEU A 1 88 ? 16.226 0.812 -19.789 1.00 94.00 88 LEU A C 1
ATOM 661 O O . LEU A 1 88 ? 15.511 -0.198 -19.786 1.00 94.00 88 LEU A O 1
ATOM 665 N N . ARG A 1 89 ? 16.997 1.134 -20.829 1.00 95.00 89 ARG A N 1
ATOM 666 C CA . ARG A 1 89 ? 17.101 0.338 -22.057 1.00 95.00 89 ARG A CA 1
ATOM 667 C C . ARG A 1 89 ? 18.314 -0.591 -21.956 1.00 95.00 89 ARG A C 1
ATOM 669 O O . ARG A 1 89 ? 19.410 -0.150 -21.616 1.00 95.00 89 ARG A O 1
ATOM 676 N N . ARG A 1 90 ? 18.120 -1.880 -22.235 1.00 96.06 90 ARG A N 1
ATOM 677 C CA . ARG A 1 90 ? 19.181 -2.891 -22.389 1.00 96.06 90 ARG A CA 1
ATOM 678 C C . ARG A 1 90 ? 18.939 -3.660 -23.683 1.00 96.06 90 ARG A C 1
ATOM 680 O O . ARG A 1 90 ? 17.786 -3.826 -24.079 1.00 96.06 90 ARG A O 1
ATOM 687 N N . PHE A 1 91 ? 19.989 -4.120 -24.346 1.00 96.19 91 PHE A N 1
ATOM 688 C CA . PHE A 1 91 ? 19.870 -4.931 -25.557 1.00 96.19 91 PHE A CA 1
ATOM 689 C C . PHE A 1 91 ? 20.215 -6.379 -25.238 1.00 96.19 91 PHE A C 1
ATOM 691 O O . PHE A 1 91 ? 21.123 -6.641 -24.455 1.00 96.19 91 PHE A O 1
ATOM 698 N N . ARG A 1 92 ? 19.466 -7.316 -25.821 1.00 96.50 92 ARG A N 1
ATOM 699 C CA . ARG A 1 92 ? 19.779 -8.744 -25.764 1.00 96.50 92 ARG A CA 1
ATOM 700 C C . ARG A 1 92 ? 19.981 -9.267 -27.184 1.00 96.50 92 ARG A C 1
ATOM 702 O O . ARG A 1 92 ? 19.071 -9.071 -28.007 1.00 96.50 92 ARG A O 1
ATOM 709 N N . PRO A 1 93 ? 21.124 -9.919 -27.463 1.00 96.62 93 PRO A N 1
ATOM 710 C CA . PRO A 1 93 ? 21.376 -10.531 -28.759 1.00 96.62 93 PRO A CA 1
ATOM 711 C C . PRO A 1 93 ? 20.373 -11.660 -29.019 1.00 96.62 93 PRO A C 1
ATOM 713 O O . PRO A 1 93 ? 19.906 -12.331 -28.095 1.00 96.62 93 PRO A O 1
ATOM 716 N N . ARG A 1 94 ? 19.995 -11.835 -30.284 1.00 96.69 94 ARG A N 1
ATOM 717 C CA . ARG A 1 94 ? 19.107 -12.893 -30.783 1.00 96.69 94 ARG A CA 1
ATOM 718 C C . ARG A 1 94 ? 19.682 -13.475 -32.075 1.00 96.69 94 ARG A C 1
ATOM 720 O O . ARG A 1 94 ? 20.617 -12.928 -32.655 1.00 96.69 94 ARG A O 1
ATOM 727 N N . ALA A 1 95 ? 19.103 -14.589 -32.524 1.00 97.06 95 ALA A N 1
ATOM 728 C CA . ALA A 1 95 ? 19.527 -15.281 -33.737 1.00 97.06 95 ALA A CA 1
ATOM 729 C C . ALA A 1 95 ? 19.565 -14.354 -34.969 1.00 97.06 95 ALA A C 1
ATOM 731 O O . ALA A 1 95 ? 18.777 -13.408 -35.080 1.00 97.06 95 ALA A O 1
ATOM 732 N N . ARG A 1 96 ? 20.463 -14.673 -35.913 1.00 95.50 96 ARG A N 1
ATOM 733 C CA . ARG A 1 96 ? 20.659 -13.948 -37.184 1.00 95.50 96 ARG A CA 1
ATOM 734 C C . ARG A 1 96 ? 21.025 -12.461 -37.005 1.00 95.50 96 ARG A C 1
ATOM 736 O O . ARG A 1 96 ? 20.484 -11.612 -37.704 1.00 95.50 96 ARG A O 1
ATOM 743 N N . GLY A 1 97 ? 21.887 -12.137 -36.035 1.00 95.56 97 GLY A N 1
ATOM 744 C CA . GLY A 1 97 ? 22.392 -10.770 -35.814 1.00 95.56 97 GLY A CA 1
ATOM 745 C C . GLY A 1 97 ? 21.351 -9.757 -35.316 1.00 95.56 97 GLY A C 1
ATOM 746 O O . GLY A 1 97 ? 21.597 -8.555 -35.327 1.00 95.56 97 GLY A O 1
ATOM 747 N N . ARG A 1 98 ? 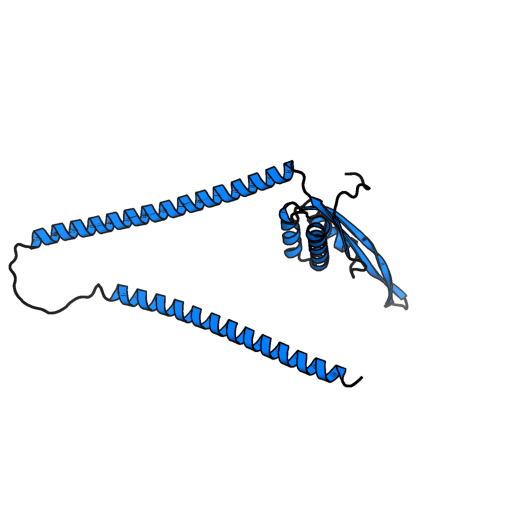20.167 -10.209 -34.882 1.00 96.88 98 ARG A N 1
ATOM 748 C CA . ARG A 1 98 ? 19.096 -9.320 -34.410 1.00 96.88 98 ARG A CA 1
ATOM 749 C C . ARG A 1 98 ? 19.337 -8.911 -32.957 1.00 96.88 98 ARG A C 1
ATOM 751 O O . ARG A 1 98 ? 19.643 -9.750 -32.115 1.00 96.88 98 ARG A O 1
ATOM 758 N N . ALA A 1 99 ? 19.095 -7.644 -32.627 1.00 96.19 99 ALA A N 1
ATOM 759 C CA . ALA A 1 99 ? 19.112 -7.150 -31.251 1.00 96.19 99 ALA A CA 1
ATOM 760 C C . ALA A 1 99 ? 17.703 -6.725 -30.819 1.00 96.19 99 ALA A C 1
ATOM 762 O O . ALA A 1 99 ? 17.087 -5.849 -31.423 1.00 96.19 99 ALA A O 1
ATOM 763 N N . THR A 1 100 ? 17.188 -7.337 -29.750 1.00 96.75 100 THR A N 1
ATOM 764 C CA . THR A 1 100 ? 15.890 -6.953 -29.163 1.00 96.75 100 THR A CA 1
ATOM 765 C C . THR A 1 100 ? 16.100 -6.127 -27.902 1.00 96.75 100 THR A C 1
ATOM 767 O O . THR A 1 100 ? 17.044 -6.359 -27.143 1.00 96.75 100 THR A O 1
ATOM 770 N N . ARG A 1 101 ? 15.225 -5.146 -27.668 1.00 96.00 101 ARG A N 1
ATOM 771 C CA . ARG A 1 101 ? 15.315 -4.258 -26.504 1.00 96.00 101 ARG A CA 1
ATOM 772 C C . ARG A 1 101 ? 14.581 -4.857 -25.307 1.00 96.00 101 ARG A C 1
ATOM 774 O O . ARG A 1 101 ? 13.395 -5.158 -25.389 1.00 96.00 101 ARG A O 1
ATOM 781 N N . ILE A 1 102 ? 15.262 -4.932 -24.172 1.00 96.06 102 ILE A N 1
ATOM 782 C CA . ILE A 1 102 ? 14.687 -5.231 -22.861 1.00 96.06 102 ILE A CA 1
ATOM 783 C C . ILE A 1 102 ? 14.503 -3.916 -22.117 1.00 96.06 102 ILE A C 1
ATOM 785 O O . ILE A 1 102 ? 15.441 -3.131 -21.961 1.00 96.06 102 ILE A O 1
ATOM 789 N N . ARG A 1 103 ? 13.277 -3.679 -21.654 1.00 95.19 103 ARG A N 1
ATOM 790 C CA . ARG A 1 103 ? 12.921 -2.516 -20.841 1.00 95.19 103 ARG A CA 1
ATOM 791 C C . ARG A 1 103 ? 12.993 -2.909 -19.369 1.00 95.19 103 ARG A C 1
ATOM 793 O O . ARG A 1 103 ? 12.180 -3.708 -18.911 1.00 95.19 103 ARG A O 1
ATOM 800 N N . LYS A 1 104 ? 13.948 -2.350 -18.630 1.00 95.44 104 LYS A N 1
ATOM 801 C CA . LYS A 1 104 ? 13.997 -2.440 -17.165 1.00 95.44 104 LYS A CA 1
ATOM 802 C C . LYS A 1 104 ? 13.196 -1.260 -16.619 1.00 95.44 104 LYS A C 1
ATOM 804 O O . LYS A 1 104 ? 13.717 -0.155 -16.482 1.00 95.44 104 LYS A O 1
ATOM 809 N N . ARG A 1 105 ? 11.893 -1.492 -16.459 1.00 96.12 105 ARG A N 1
ATOM 810 C CA . ARG A 1 105 ? 10.928 -0.493 -15.990 1.00 96.12 105 ARG A CA 1
ATOM 811 C C . ARG A 1 105 ? 11.095 -0.270 -14.488 1.00 96.12 105 ARG A C 1
ATOM 813 O O . ARG A 1 105 ? 11.422 -1.212 -13.768 1.00 96.12 105 ARG A O 1
ATOM 820 N N . THR A 1 106 ? 10.849 0.956 -14.056 1.00 97.12 106 THR A N 1
ATOM 821 C CA . THR A 1 106 ? 10.641 1.306 -12.649 1.00 97.12 106 THR A CA 1
ATOM 822 C C . THR A 1 106 ? 9.245 1.896 -12.484 1.00 97.12 106 THR A C 1
ATOM 824 O O . THR A 1 106 ? 8.571 2.190 -13.480 1.00 97.12 106 THR A O 1
ATOM 827 N N . CYS A 1 107 ? 8.794 2.046 -11.245 1.00 97.00 107 CYS A N 1
ATOM 828 C CA . CYS A 1 107 ? 7.529 2.696 -10.935 1.00 97.00 107 CYS A CA 1
ATOM 829 C C . CYS A 1 107 ? 7.643 3.622 -9.727 1.00 97.00 107 CYS A C 1
ATOM 831 O O . CYS A 1 107 ? 8.566 3.516 -8.913 1.00 97.00 107 CYS A O 1
ATOM 833 N N . HIS A 1 108 ? 6.673 4.523 -9.627 1.00 96.88 108 HIS A N 1
ATOM 834 C CA . HIS A 1 108 ? 6.433 5.346 -8.451 1.00 96.88 108 HIS A CA 1
ATOM 835 C C . HIS A 1 108 ? 5.125 4.878 -7.821 1.00 96.88 108 HIS A C 1
ATOM 837 O O . HIS A 1 108 ? 4.112 4.796 -8.510 1.00 96.88 108 HIS A O 1
ATOM 843 N N . ILE A 1 109 ? 5.162 4.508 -6.546 1.00 97.12 109 ILE A N 1
ATOM 844 C CA . ILE A 1 109 ? 3.998 4.017 -5.806 1.00 97.12 109 ILE A CA 1
ATOM 845 C C . ILE A 1 109 ? 3.544 5.145 -4.895 1.00 97.12 109 ILE A C 1
ATOM 847 O O . ILE A 1 109 ? 4.354 5.656 -4.123 1.00 97.12 109 ILE A O 1
ATOM 851 N N . THR A 1 110 ? 2.269 5.506 -4.982 1.00 96.50 110 THR A N 1
ATOM 852 C CA . THR A 1 110 ? 1.650 6.510 -4.118 1.00 96.50 110 THR A CA 1
ATOM 853 C C . THR A 1 110 ? 0.497 5.868 -3.366 1.00 96.50 110 THR A C 1
ATOM 855 O O . THR A 1 110 ? -0.405 5.287 -3.979 1.00 96.50 110 THR A O 1
ATOM 858 N N . VAL A 1 111 ? 0.528 5.987 -2.042 1.00 96.25 111 VAL A N 1
ATOM 859 C CA . VAL A 1 111 ? -0.562 5.589 -1.149 1.00 96.25 111 VAL A CA 1
ATOM 860 C C . VAL A 1 111 ? -1.023 6.832 -0.408 1.00 96.25 111 VAL A C 1
ATOM 862 O O . VAL A 1 111 ? -0.201 7.609 0.077 1.00 96.25 111 VAL A O 1
ATOM 865 N N . ILE A 1 112 ? -2.332 7.034 -0.371 1.00 95.38 112 ILE A N 1
ATOM 866 C CA . ILE A 1 112 ? -2.978 8.123 0.346 1.00 95.38 112 ILE A CA 1
ATOM 867 C C . ILE A 1 112 ? -3.911 7.482 1.367 1.00 95.38 112 ILE A C 1
ATOM 869 O O . ILE A 1 112 ? -4.716 6.615 1.006 1.00 95.38 112 ILE A O 1
ATOM 873 N N . VAL A 1 113 ? -3.779 7.905 2.618 1.00 95.06 113 VAL A N 1
ATOM 874 C CA . VAL A 1 113 ? -4.628 7.505 3.740 1.00 95.06 113 VAL A CA 1
ATOM 875 C C . VAL A 1 113 ? -5.430 8.705 4.225 1.00 95.06 113 VAL A C 1
ATOM 877 O O . VAL A 1 113 ? -5.018 9.851 4.049 1.00 95.06 113 VAL A O 1
ATOM 880 N N . ALA A 1 114 ? -6.603 8.446 4.781 1.00 93.44 114 ALA A N 1
ATOM 881 C CA . ALA A 1 114 ? -7.442 9.466 5.389 1.00 93.44 114 ALA A CA 1
ATOM 882 C C . ALA A 1 114 ? -8.198 8.866 6.571 1.00 93.44 114 ALA A C 1
ATOM 884 O O . ALA A 1 114 ? -8.420 7.653 6.616 1.00 93.44 114 ALA A O 1
ATOM 885 N N . ARG A 1 115 ? -8.630 9.727 7.489 1.00 92.56 115 ARG A N 1
ATOM 886 C CA . ARG A 1 115 ? -9.564 9.368 8.552 1.00 92.56 115 ARG A CA 1
ATOM 887 C C . ARG A 1 115 ? -10.914 8.955 7.963 1.00 92.56 115 ARG A C 1
ATOM 889 O O . ARG A 1 115 ? -11.426 9.610 7.050 1.00 92.56 115 ARG A O 1
ATOM 896 N N . MET A 1 116 ? -11.472 7.850 8.450 1.00 88.38 116 MET A N 1
ATOM 897 C CA . MET A 1 116 ? -12.811 7.387 8.076 1.00 88.38 116 MET A CA 1
ATOM 898 C C . MET A 1 116 ? -13.887 8.403 8.485 1.00 88.38 116 MET A C 1
ATOM 900 O O . MET A 1 116 ? -13.681 9.213 9.382 1.00 88.38 116 MET A O 1
ATOM 904 N N . SER A 1 117 ? -15.049 8.361 7.824 1.00 88.25 117 SER A N 1
ATOM 905 C CA . SER A 1 117 ? -16.209 9.127 8.286 1.00 88.25 117 SER A CA 1
ATOM 906 C C . SER A 1 117 ? -16.722 8.583 9.619 1.00 88.25 117 SER A C 1
ATOM 908 O O . SER A 1 117 ? -16.660 7.374 9.858 1.00 88.25 117 SER A O 1
ATOM 910 N N . ASP A 1 118 ? -17.304 9.458 10.437 1.00 84.62 118 ASP A N 1
ATOM 911 C CA . ASP A 1 118 ? -17.846 9.100 11.754 1.00 84.62 118 ASP A CA 1
ATOM 912 C C . ASP A 1 118 ? -18.874 7.955 11.664 1.00 84.62 118 ASP A C 1
ATOM 914 O O . ASP A 1 118 ? -18.867 7.032 12.475 1.00 84.62 118 ASP A O 1
ATOM 918 N N . GLU A 1 119 ? -19.692 7.934 10.604 1.00 86.06 119 GLU A N 1
ATOM 919 C CA . GLU A 1 119 ? -20.640 6.844 10.329 1.00 86.06 119 GLU A CA 1
ATOM 920 C C . GLU A 1 119 ? -19.949 5.483 10.142 1.00 86.06 119 GLU A C 1
ATOM 922 O O . GLU A 1 119 ? -20.435 4.458 10.622 1.00 86.06 119 GLU A O 1
ATOM 927 N N . ARG A 1 120 ? -18.802 5.446 9.446 1.00 81.81 120 ARG A N 1
ATOM 928 C CA . ARG A 1 120 ? -18.039 4.203 9.247 1.00 81.81 120 ARG A CA 1
ATOM 929 C C . ARG A 1 120 ? -17.393 3.736 10.543 1.00 81.81 120 ARG A C 1
ATOM 931 O O . ARG A 1 120 ? -17.399 2.534 10.799 1.00 81.81 120 ARG A O 1
ATOM 938 N N . LEU A 1 121 ? -16.869 4.666 11.340 1.00 82.62 121 LEU A N 1
ATOM 939 C CA . LEU A 1 121 ? -16.284 4.357 12.643 1.00 82.62 121 LEU A CA 1
ATOM 940 C C . LEU A 1 121 ? -17.330 3.743 13.574 1.00 82.62 121 LEU A C 1
ATOM 942 O O . LEU A 1 121 ? -17.070 2.690 14.150 1.00 82.62 121 LEU A O 1
ATOM 946 N N . ALA A 1 122 ? -18.541 4.304 13.618 1.00 85.31 122 ALA A N 1
ATOM 947 C CA . ALA A 1 122 ? -19.636 3.766 14.421 1.00 85.31 122 ALA A CA 1
ATOM 948 C C . ALA A 1 122 ? -20.022 2.333 14.014 1.00 85.31 122 ALA A C 1
ATOM 950 O O . ALA A 1 122 ? -20.218 1.473 14.869 1.00 85.31 122 ALA A O 1
ATOM 951 N N . VAL A 1 123 ? -20.083 2.032 12.711 1.00 86.88 123 VAL A N 1
ATOM 952 C CA . VAL A 1 123 ? -20.378 0.668 12.230 1.00 86.88 123 VAL A CA 1
ATOM 953 C C . VAL A 1 123 ? -19.267 -0.317 12.604 1.00 86.88 123 VAL A C 1
ATOM 955 O O . VAL A 1 123 ? -19.554 -1.464 12.949 1.00 86.88 123 VAL A O 1
ATOM 958 N N . ILE A 1 124 ? -18.002 0.106 12.524 1.00 84.44 124 ILE A N 1
ATOM 959 C CA . ILE A 1 124 ? -16.852 -0.731 12.888 1.00 84.44 124 ILE A CA 1
ATOM 960 C C . ILE A 1 124 ? -16.829 -0.980 14.397 1.00 84.44 124 ILE A C 1
ATOM 962 O O . ILE A 1 124 ? -16.674 -2.128 14.805 1.00 84.44 124 ILE A O 1
ATOM 966 N N . GLN A 1 125 ? -17.047 0.054 15.210 1.00 85.00 125 GLN A N 1
ATOM 967 C CA . GLN A 1 125 ? -17.130 -0.051 16.668 1.00 85.00 125 GLN A CA 1
ATOM 968 C C . GLN A 1 125 ? -18.290 -0.957 17.086 1.00 85.00 125 GLN A C 1
ATOM 970 O O . GLN A 1 125 ? -18.066 -1.925 17.803 1.00 85.00 125 GLN A O 1
ATOM 975 N N . ALA A 1 126 ? -19.487 -0.766 16.524 1.00 86.69 126 ALA A N 1
ATOM 976 C CA . ALA A 1 126 ? -20.637 -1.630 16.795 1.00 86.69 126 ALA A CA 1
ATOM 977 C C . ALA A 1 126 ? -20.386 -3.096 16.392 1.00 86.69 126 ALA A C 1
ATOM 979 O O . ALA A 1 126 ? -20.804 -4.023 17.087 1.00 86.69 126 ALA A O 1
ATOM 980 N N . ARG A 1 127 ? -19.675 -3.339 15.280 1.00 85.00 127 ARG A N 1
ATOM 981 C CA . ARG A 1 127 ? -19.253 -4.697 14.895 1.00 85.00 127 ARG A CA 1
ATOM 982 C C . ARG A 1 127 ? -18.215 -5.278 15.849 1.00 85.00 127 ARG A C 1
ATOM 984 O O . ARG A 1 127 ? -18.317 -6.457 16.178 1.00 85.00 127 ARG A O 1
ATOM 991 N N . ALA A 1 128 ? -17.234 -4.487 16.271 1.00 84.94 128 ALA A N 1
ATOM 992 C CA . ALA A 1 128 ? -16.195 -4.915 17.202 1.00 84.94 128 ALA A CA 1
ATOM 993 C C . ALA A 1 128 ? -16.782 -5.237 18.585 1.00 84.94 128 ALA A C 1
ATOM 995 O O . ALA A 1 128 ? -16.448 -6.266 19.167 1.00 84.94 128 ALA A O 1
ATOM 996 N N . GLU A 1 129 ? -17.711 -4.414 19.068 1.00 86.12 129 GLU A N 1
ATOM 997 C CA . GLU A 1 129 ? -18.476 -4.639 20.297 1.00 86.12 129 GLU A CA 1
ATOM 998 C C . GLU A 1 129 ? -19.388 -5.864 20.184 1.00 86.12 129 GLU A C 1
ATOM 1000 O O . GLU A 1 129 ? -19.431 -6.687 21.092 1.00 86.12 129 GLU A O 1
ATOM 1005 N N . GLY A 1 130 ? -20.069 -6.057 19.051 1.00 84.38 130 GLY A N 1
ATOM 1006 C CA . GLY A 1 130 ? -20.867 -7.263 18.812 1.00 84.38 130 GLY A CA 1
ATOM 1007 C C . GLY A 1 130 ? -20.019 -8.543 18.787 1.00 84.38 130 GLY A C 1
ATOM 1008 O O . GLY A 1 130 ? -20.417 -9.578 19.332 1.00 84.38 130 GLY A O 1
ATOM 1009 N N . ALA A 1 131 ? -18.821 -8.478 18.202 1.00 84.56 131 ALA A N 1
ATOM 1010 C CA . ALA A 1 131 ? -17.866 -9.583 18.199 1.00 84.5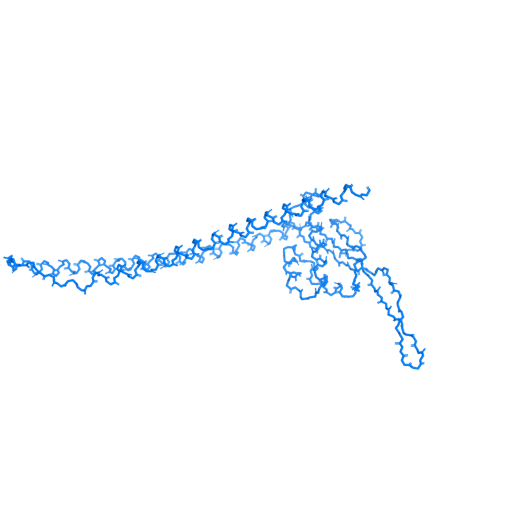6 131 ALA A CA 1
ATOM 1011 C C . ALA A 1 131 ? -17.305 -9.863 19.606 1.00 84.56 131 ALA A C 1
ATOM 1013 O O . ALA A 1 131 ? -17.234 -11.021 20.017 1.00 84.56 131 ALA A O 1
ATOM 1014 N N . SER A 1 132 ? -16.959 -8.830 20.379 1.00 84.62 132 SER A N 1
ATOM 1015 C CA . SER A 1 132 ? -16.439 -8.999 21.740 1.00 84.62 132 SER A CA 1
ATOM 1016 C C . SER A 1 132 ? -17.521 -9.471 22.716 1.00 84.62 132 SER A C 1
ATOM 1018 O O . SER A 1 132 ? -17.264 -10.385 23.497 1.00 84.62 132 SER A O 1
ATOM 1020 N N . ALA A 1 133 ? -18.746 -8.952 22.621 1.00 86.00 133 ALA A N 1
ATOM 1021 C CA . ALA A 1 133 ? -19.876 -9.360 23.451 1.00 86.00 133 ALA A CA 1
ATOM 1022 C C . ALA A 1 133 ? -20.282 -10.818 23.196 1.00 86.00 133 ALA A C 1
ATOM 1024 O O . ALA A 1 133 ? -20.492 -11.576 24.141 1.00 86.00 133 ALA A O 1
ATOM 1025 N N . SER A 1 134 ? -20.337 -11.251 21.931 1.00 87.81 134 SER A N 1
ATOM 1026 C CA . SER A 1 134 ? -20.634 -12.651 21.588 1.00 87.81 134 SER A CA 1
ATOM 1027 C C . SER A 1 134 ? -19.514 -13.609 22.012 1.00 87.81 134 SER A C 1
ATOM 1029 O O . SER A 1 134 ? -19.798 -14.700 22.517 1.00 87.81 134 SER A O 1
ATOM 1031 N N . ALA A 1 135 ? -18.247 -13.196 21.900 1.00 87.94 135 ALA A N 1
ATOM 1032 C CA . ALA A 1 135 ? -17.109 -13.958 22.410 1.00 87.94 135 ALA A CA 1
ATOM 1033 C C . ALA A 1 135 ? -17.117 -14.053 23.948 1.00 87.94 135 ALA A C 1
ATOM 1035 O O . ALA A 1 135 ? -16.899 -15.132 24.502 1.00 87.94 135 ALA A O 1
ATOM 1036 N N . GLN A 1 136 ? -17.422 -12.954 24.646 1.00 88.69 136 GLN A N 1
ATOM 1037 C CA . GLN A 1 136 ? -17.557 -12.918 26.105 1.00 88.69 136 GLN A CA 1
ATOM 1038 C C . GLN A 1 136 ? -18.736 -13.767 26.588 1.00 88.69 136 GLN A C 1
ATOM 1040 O O . GLN A 1 136 ? -18.580 -14.517 27.548 1.00 88.69 136 GLN A O 1
ATOM 1045 N N . ALA A 1 137 ? -19.882 -13.714 25.905 1.00 89.31 137 ALA A N 1
ATOM 1046 C CA . ALA A 1 137 ? -21.039 -14.555 26.200 1.00 89.31 137 ALA A CA 1
ATOM 1047 C C . ALA A 1 137 ? -20.718 -16.044 26.001 1.00 89.31 137 ALA A C 1
ATOM 1049 O O . ALA A 1 137 ? -20.996 -16.858 26.877 1.00 89.31 137 ALA A O 1
ATOM 1050 N N . SER A 1 138 ? -20.046 -16.396 24.901 1.00 91.25 138 SER A N 1
ATOM 1051 C CA . SER A 1 138 ? -19.626 -17.776 24.624 1.00 91.25 138 SER A CA 1
ATOM 1052 C C . SER A 1 138 ? -18.620 -18.290 25.658 1.00 91.25 138 SER A C 1
ATOM 1054 O O . SER A 1 138 ? -18.704 -19.441 26.087 1.00 91.25 138 SER A O 1
ATOM 1056 N N . ARG A 1 139 ? -17.684 -17.434 26.097 1.00 89.06 139 ARG A N 1
ATOM 1057 C CA . ARG A 1 139 ? -16.728 -17.749 27.167 1.00 89.06 139 ARG A CA 1
ATOM 1058 C C . ARG A 1 139 ? -17.441 -17.955 28.504 1.00 89.06 139 ARG A C 1
ATOM 1060 O O . ARG A 1 139 ? -17.202 -18.972 29.144 1.00 89.06 139 ARG A O 1
ATOM 1067 N N . ARG A 1 140 ? -18.341 -17.047 28.897 1.00 92.62 140 ARG A N 1
ATOM 1068 C CA . ARG A 1 140 ? -19.135 -17.154 30.136 1.00 92.62 140 ARG A CA 1
ATOM 1069 C C . ARG A 1 140 ? -19.977 -18.426 30.160 1.00 92.62 140 ARG A C 1
ATOM 1071 O O . ARG A 1 140 ? -19.840 -19.207 31.089 1.00 92.62 140 ARG A O 1
ATOM 1078 N N . ALA A 1 141 ? -20.701 -18.712 29.080 1.00 91.94 141 ALA A N 1
ATOM 1079 C CA . ALA A 1 141 ? -21.497 -19.932 28.952 1.00 91.94 141 ALA A CA 1
ATOM 1080 C C . ALA A 1 141 ? -20.652 -21.222 28.954 1.00 91.94 141 ALA A C 1
ATOM 1082 O O . ALA A 1 141 ? -21.153 -22.305 29.254 1.00 91.94 141 ALA A O 1
ATOM 1083 N N . ARG A 1 142 ? -19.369 -21.158 28.573 1.00 91.94 142 ARG A N 1
ATOM 1084 C CA . ARG A 1 142 ? -18.442 -22.295 28.693 1.00 91.94 142 ARG A CA 1
ATOM 1085 C C . ARG A 1 142 ? -17.975 -22.482 30.135 1.00 91.94 142 ARG A C 1
ATOM 1087 O O . ARG A 1 142 ? -17.964 -23.611 30.609 1.00 91.94 142 ARG A O 1
ATOM 1094 N N . VAL A 1 143 ? -17.626 -21.391 30.815 1.00 95.06 143 VAL A N 1
ATOM 1095 C CA . VAL A 1 143 ? -17.189 -21.402 32.221 1.00 95.06 143 VAL A CA 1
ATOM 1096 C C . VAL A 1 143 ? -18.326 -21.837 33.141 1.00 95.06 143 VAL A C 1
ATOM 1098 O O . VAL A 1 143 ? -18.107 -22.675 34.004 1.00 95.06 143 VAL A O 1
ATOM 1101 N N . GLU A 1 144 ? -19.544 -21.345 32.923 1.00 91.94 144 GLU A N 1
ATOM 1102 C CA . GLU A 1 144 ? -20.732 -21.763 33.678 1.00 91.94 144 GLU A CA 1
ATOM 1103 C C . GLU A 1 144 ? -21.017 -23.253 33.495 1.00 91.94 144 GLU A C 1
ATOM 1105 O O . GLU A 1 144 ? -21.192 -23.954 34.482 1.00 91.94 144 GLU A O 1
ATOM 1110 N N . ARG A 1 145 ? -20.942 -23.775 32.263 1.00 92.38 145 ARG A N 1
ATOM 1111 C CA . ARG A 1 145 ? -21.071 -25.223 32.020 1.00 92.38 145 ARG A CA 1
ATOM 1112 C C . ARG A 1 145 ? -19.960 -26.046 32.671 1.00 92.38 145 ARG A C 1
ATOM 1114 O O . ARG A 1 145 ? -20.207 -27.175 33.071 1.00 92.38 145 ARG A O 1
ATOM 1121 N N . SER A 1 146 ? -18.743 -25.512 32.757 1.00 93.81 146 SER A N 1
ATOM 1122 C CA . SER A 1 146 ? -17.640 -26.184 33.451 1.00 93.81 146 SER A CA 1
ATOM 1123 C C . SER A 1 146 ? -17.846 -26.195 34.964 1.00 93.81 146 SER A C 1
ATOM 1125 O O . SER A 1 146 ? -17.562 -27.203 35.596 1.00 93.81 146 SER A O 1
ATOM 1127 N N . ARG A 1 147 ? -18.350 -25.094 35.536 1.00 94.44 147 ARG A N 1
ATOM 1128 C CA . ARG A 1 147 ? -18.663 -24.988 36.968 1.00 94.44 147 ARG A CA 1
ATOM 1129 C C . ARG A 1 147 ? -19.828 -25.884 37.359 1.00 94.44 147 ARG A C 1
ATOM 1131 O O . ARG A 1 147 ? -19.699 -26.598 38.334 1.00 94.44 147 ARG A O 1
ATOM 1138 N N . GLN A 1 148 ? -20.889 -25.920 36.554 1.00 90.44 148 GLN A N 1
ATOM 1139 C CA . GLN A 1 148 ? -22.024 -26.821 36.772 1.00 90.44 148 GLN A CA 1
ATOM 1140 C C . GLN A 1 148 ? -21.588 -28.284 36.767 1.00 90.44 148 GLN A C 1
ATOM 1142 O O . GLN A 1 148 ? -21.939 -29.011 37.676 1.00 90.44 148 GLN A O 1
ATOM 1147 N N . ARG A 1 149 ? -20.737 -28.699 35.820 1.00 87.38 149 ARG A N 1
ATOM 1148 C CA . ARG A 1 149 ? -20.185 -30.065 35.818 1.00 87.38 149 ARG A CA 1
ATOM 1149 C C . ARG A 1 149 ? -19.295 -30.362 37.021 1.00 87.38 149 ARG A C 1
ATOM 1151 O O . ARG A 1 149 ? -19.280 -31.490 37.482 1.00 87.38 149 ARG A O 1
ATOM 1158 N N . ALA A 1 150 ? -18.535 -29.377 37.499 1.00 87.56 150 ALA A N 1
ATOM 1159 C CA . ALA A 1 150 ? -17.712 -29.535 38.695 1.00 87.56 150 ALA A CA 1
ATOM 1160 C C . ALA A 1 150 ? -18.563 -29.591 39.977 1.00 87.56 150 ALA A C 1
ATOM 1162 O O . ALA A 1 150 ? -18.215 -30.321 40.894 1.00 87.56 150 ALA A O 1
ATOM 1163 N N . GLU A 1 151 ? -19.668 -28.843 40.036 1.00 86.69 151 GLU A N 1
ATOM 1164 C CA . GLU A 1 151 ? -20.652 -28.893 41.126 1.00 86.69 151 GLU A CA 1
ATOM 1165 C C . GLU A 1 151 ? -21.470 -30.189 41.099 1.00 86.69 151 GLU A C 1
ATOM 1167 O O . GLU A 1 151 ? -21.700 -30.767 42.149 1.00 86.69 151 GLU A O 1
ATOM 1172 N N . GLU A 1 152 ? -21.862 -30.675 39.918 1.00 83.81 152 GLU A N 1
ATOM 1173 C CA . GLU A 1 152 ? -22.517 -31.976 39.729 1.00 83.81 152 GLU A CA 1
ATOM 1174 C C . GLU A 1 152 ? -21.578 -33.120 40.120 1.00 83.81 152 GLU A C 1
ATOM 1176 O O . GLU A 1 152 ? -21.981 -33.98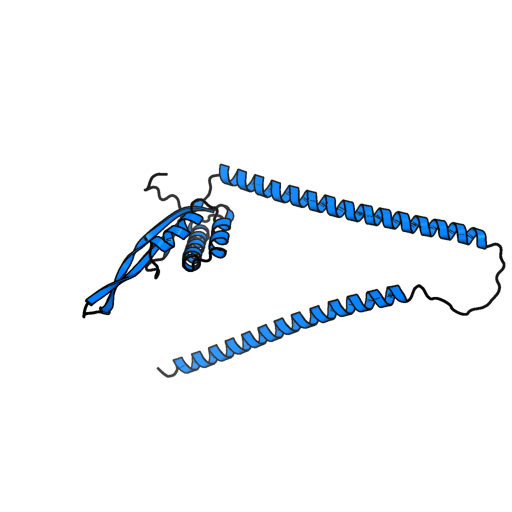2 40.886 1.00 83.81 152 GLU A O 1
ATOM 1181 N N . ALA A 1 153 ? -20.313 -33.084 39.685 1.00 83.50 153 ALA A N 1
ATOM 1182 C CA . ALA A 1 153 ? -19.313 -34.066 40.096 1.00 83.50 153 ALA A CA 1
ATOM 1183 C C . ALA A 1 153 ? -19.042 -34.003 41.606 1.00 83.50 153 ALA A C 1
ATOM 1185 O O . ALA A 1 153 ? -18.953 -35.042 42.238 1.00 83.50 153 ALA A O 1
ATOM 1186 N N . LYS A 1 154 ? -18.968 -32.806 42.208 1.00 79.31 154 LYS A N 1
ATOM 1187 C CA . LYS A 1 154 ? -18.875 -32.670 43.671 1.00 79.31 154 LYS A CA 1
ATOM 1188 C C . LYS A 1 154 ? -20.102 -33.214 44.386 1.00 79.31 154 LYS A C 1
ATOM 1190 O O . LYS A 1 154 ? -19.936 -33.920 45.358 1.00 79.31 154 LYS A O 1
ATOM 1195 N N . GLY A 1 155 ? -21.304 -32.927 43.896 1.00 77.38 155 GLY A N 1
ATOM 1196 C CA . GLY A 1 155 ? -22.536 -33.463 44.471 1.00 77.38 155 GLY A CA 1
ATOM 1197 C C . GLY A 1 155 ? -22.670 -34.977 44.296 1.00 77.38 155 GLY A C 1
ATOM 1198 O O . GLY A 1 155 ? -23.275 -35.625 45.139 1.00 77.38 155 GLY A O 1
ATOM 1199 N N . GLU A 1 156 ? -22.107 -35.547 43.227 1.00 71.94 156 GLU A N 1
ATOM 1200 C CA . GLU A 1 156 ? -21.996 -36.998 43.046 1.00 71.94 156 GLU A CA 1
ATOM 1201 C C . GLU A 1 156 ? -20.959 -37.605 43.997 1.00 71.94 156 GLU A C 1
ATOM 1203 O O . GLU A 1 156 ? -21.232 -38.656 44.559 1.00 71.94 156 GLU A O 1
ATOM 1208 N N . ILE A 1 157 ? -19.820 -36.944 44.224 1.00 67.06 157 ILE A N 1
ATOM 1209 C CA . ILE A 1 157 ? -18.804 -37.386 45.193 1.00 67.06 157 ILE A CA 1
ATOM 1210 C C . ILE A 1 157 ? -19.348 -37.282 46.624 1.00 67.06 157 ILE A C 1
ATOM 1212 O O . ILE A 1 157 ? -19.318 -38.271 47.338 1.00 67.06 157 ILE A O 1
ATOM 1216 N N . ASP A 1 158 ? -19.954 -36.153 47.002 1.00 62.50 158 ASP A N 1
ATOM 1217 C CA . ASP A 1 158 ? -20.575 -35.951 48.320 1.00 62.50 158 ASP A CA 1
ATOM 1218 C C . ASP A 1 158 ? -21.718 -36.963 48.570 1.00 62.50 158 ASP A C 1
ATOM 1220 O O . ASP A 1 158 ? -21.945 -37.385 49.697 1.00 62.50 158 ASP A O 1
ATOM 1224 N N . ALA A 1 159 ? -22.445 -37.385 47.526 1.00 65.62 159 ALA A N 1
ATOM 1225 C CA . ALA A 1 159 ? -23.487 -38.412 47.638 1.00 65.62 159 ALA A CA 1
ATOM 1226 C C . ALA A 1 159 ? -22.934 -39.845 47.712 1.00 65.62 159 ALA A C 1
ATOM 1228 O O . ALA A 1 159 ? -23.633 -40.736 48.194 1.00 65.62 159 ALA A O 1
ATOM 1229 N N . VAL A 1 160 ? -21.722 -40.078 47.202 1.00 65.00 160 VAL A N 1
ATOM 1230 C CA . VAL A 1 160 ? -20.998 -41.343 47.374 1.00 65.00 160 VAL A CA 1
ATOM 1231 C C . VAL A 1 160 ? -20.377 -41.394 48.772 1.00 65.00 160 VAL A C 1
ATOM 1233 O O . VAL A 1 160 ? -20.561 -42.407 49.434 1.00 65.00 160 VAL A O 1
ATOM 1236 N N . ASP A 1 161 ? -19.784 -40.299 49.258 1.00 58.50 161 ASP A N 1
ATOM 1237 C CA . ASP A 1 161 ? -19.278 -40.169 50.636 1.00 58.50 161 ASP A CA 1
ATOM 1238 C C . ASP A 1 161 ? -20.404 -40.349 51.673 1.00 58.50 161 ASP A C 1
ATOM 1240 O O . ASP A 1 161 ? -20.256 -41.128 52.607 1.00 58.50 161 ASP A O 1
ATOM 1244 N N . GLU A 1 162 ? -21.577 -39.725 51.491 1.00 59.19 162 GLU A N 1
ATOM 1245 C CA . GLU A 1 162 ? -22.719 -39.924 52.407 1.00 59.19 162 GLU A CA 1
ATOM 1246 C C . GLU A 1 162 ? -23.294 -41.354 52.350 1.00 59.19 162 GLU A C 1
ATOM 1248 O O . GLU A 1 162 ? -23.792 -41.867 53.352 1.00 59.19 162 GLU A O 1
ATOM 1253 N N . ALA A 1 163 ? -23.217 -42.027 51.195 1.00 58.22 163 ALA A N 1
ATOM 1254 C CA . ALA A 1 163 ? -23.624 -43.427 51.075 1.00 58.22 163 ALA A CA 1
ATOM 1255 C C . ALA A 1 163 ? -22.594 -44.386 51.697 1.00 58.22 163 ALA A C 1
ATOM 1257 O O . ALA A 1 163 ? -22.982 -45.433 52.213 1.00 58.22 163 ALA A O 1
ATOM 1258 N N . GLU A 1 164 ? -21.303 -44.050 51.666 1.00 52.50 164 GLU A N 1
ATOM 1259 C CA . GLU A 1 164 ? -20.253 -44.792 52.368 1.00 52.50 164 GLU A CA 1
ATOM 1260 C C . GLU A 1 164 ? -20.326 -44.571 53.888 1.00 52.50 164 GLU A C 1
ATOM 1262 O O . GLU A 1 164 ? -20.233 -45.549 54.630 1.00 52.50 164 GLU A O 1
ATOM 1267 N N . ASP A 1 165 ? -20.635 -43.359 54.361 1.00 51.91 165 ASP A N 1
ATOM 1268 C CA . ASP A 1 165 ? -20.875 -43.068 55.784 1.00 51.91 165 ASP A CA 1
ATOM 1269 C C . ASP A 1 165 ? -22.124 -43.795 56.338 1.00 51.91 165 ASP A C 1
ATOM 1271 O O . ASP A 1 165 ? -22.089 -44.307 57.461 1.00 51.91 165 ASP A O 1
ATOM 1275 N N . GLU A 1 166 ? -23.204 -43.948 55.554 1.00 51.00 166 GLU A N 1
ATOM 1276 C CA . GLU A 1 166 ? -24.363 -44.782 55.939 1.00 51.00 166 GLU A CA 1
ATOM 1277 C C . GLU A 1 166 ? -24.040 -46.295 55.954 1.00 51.00 166 GLU A C 1
ATOM 1279 O O . GLU A 1 166 ? -24.603 -47.039 56.761 1.00 51.00 166 GLU A O 1
ATOM 1284 N N . ILE A 1 167 ? -23.114 -46.775 55.112 1.00 48.88 167 ILE A N 1
ATOM 1285 C CA . ILE A 1 167 ? -22.663 -48.183 55.102 1.00 48.88 167 ILE A CA 1
ATOM 1286 C C . ILE A 1 167 ? -21.681 -48.468 56.258 1.00 48.88 167 ILE A C 1
ATOM 1288 O O . ILE A 1 167 ? -21.654 -49.580 56.800 1.00 48.88 167 ILE A O 1
ATOM 1292 N N . ILE A 1 168 ? -20.901 -47.473 56.688 1.00 48.62 168 ILE A N 1
ATOM 1293 C CA . ILE A 1 168 ? -20.006 -47.574 57.849 1.00 48.62 168 ILE A CA 1
ATOM 1294 C C . ILE A 1 168 ? -20.813 -47.595 59.165 1.00 48.62 168 ILE A C 1
ATOM 1296 O O . ILE A 1 168 ? -20.465 -48.360 60.066 1.00 48.62 168 ILE A O 1
ATOM 1300 N N . ASP A 1 169 ? -21.948 -46.890 59.260 1.00 43.09 169 ASP A N 1
ATOM 1301 C CA . ASP A 1 169 ? -22.835 -46.940 60.441 1.00 43.09 169 ASP A CA 1
ATOM 1302 C C . ASP A 1 169 ? -23.582 -48.296 60.574 1.00 43.09 169 ASP A C 1
ATOM 1304 O O . ASP A 1 169 ? -23.837 -48.765 61.684 1.00 43.09 169 ASP A O 1
ATOM 1308 N N . GLU A 1 170 ? -23.838 -49.019 59.468 1.00 41.91 170 GLU A N 1
ATOM 1309 C CA . GLU A 1 170 ? -24.404 -50.390 59.497 1.00 41.91 170 GLU A CA 1
ATOM 1310 C C . GLU A 1 170 ? -23.352 -51.482 59.821 1.00 41.91 170 GLU A C 1
ATOM 1312 O O . GLU A 1 170 ? -23.703 -52.625 60.127 1.00 41.91 170 GLU A O 1
ATOM 1317 N N . SER A 1 171 ? -22.056 -51.142 59.828 1.00 40.41 171 SER A N 1
ATOM 1318 C CA . SER A 1 171 ? -20.958 -52.051 60.212 1.00 40.41 171 SER A CA 1
ATOM 1319 C C . SER A 1 171 ? -20.325 -51.747 61.580 1.00 40.41 171 SER A C 1
ATOM 1321 O O . SER A 1 171 ? -19.454 -52.497 62.027 1.00 40.41 171 SER A O 1
ATOM 1323 N N . ALA A 1 172 ? -20.820 -50.740 62.312 1.00 38.25 172 ALA A N 1
ATOM 1324 C CA . ALA A 1 172 ? -20.339 -50.386 63.652 1.00 38.25 172 ALA A CA 1
ATOM 1325 C C . ALA A 1 172 ? -20.840 -51.301 64.800 1.00 38.25 172 ALA A C 1
ATOM 1327 O O . ALA A 1 172 ? -20.430 -51.120 65.946 1.00 38.25 172 ALA A O 1
ATOM 1328 N N . ASP A 1 173 ? -21.646 -52.332 64.513 1.00 38.09 173 ASP A N 1
ATOM 1329 C CA . ASP A 1 173 ? -22.015 -53.401 65.461 1.00 38.09 173 ASP A CA 1
ATOM 1330 C C . ASP A 1 173 ? -21.207 -54.702 65.222 1.00 38.09 173 ASP A C 1
ATOM 1332 O O . ASP A 1 173 ? -21.745 -55.810 65.236 1.00 38.09 173 ASP A O 1
ATOM 1336 N N . VAL A 1 174 ? -19.884 -54.606 65.029 1.00 32.09 174 VAL A N 1
ATOM 1337 C CA . VAL A 1 174 ? -18.958 -55.709 65.347 1.00 32.09 174 VAL A CA 1
ATOM 1338 C C . VAL A 1 174 ? -17.720 -55.150 66.049 1.00 32.09 174 VAL A C 1
ATOM 1340 O O . VAL A 1 174 ? -16.962 -54.363 65.498 1.00 32.09 174 VAL A O 1
ATOM 1343 N N . GLU A 1 175 ? -17.567 -55.580 67.301 1.00 32.09 175 GLU A N 1
ATOM 1344 C CA . GLU A 1 175 ? -16.503 -55.264 68.255 1.00 32.09 175 GLU A CA 1
ATOM 1345 C C . GLU A 1 175 ? -15.091 -55.127 67.667 1.00 32.09 175 GLU A C 1
ATOM 1347 O O . GLU A 1 175 ? -14.643 -55.916 66.834 1.00 32.09 175 GLU A O 1
ATOM 1352 N N . ALA A 1 176 ? -14.359 -54.181 68.257 1.00 40.78 176 ALA A N 1
ATOM 1353 C CA . ALA A 1 176 ? -12.920 -54.049 68.159 1.00 40.78 176 ALA A CA 1
ATOM 1354 C C . ALA A 1 176 ? -12.192 -55.378 68.437 1.00 40.78 176 ALA A C 1
ATOM 1356 O O . ALA A 1 176 ? -12.313 -55.965 69.515 1.00 40.78 176 ALA A O 1
ATOM 1357 N N . ALA A 1 177 ? -11.345 -55.780 67.494 1.00 30.78 177 ALA A N 1
ATOM 1358 C CA . ALA A 1 177 ? -10.193 -56.628 67.748 1.00 30.78 177 ALA A CA 1
ATOM 1359 C C . ALA A 1 177 ? -9.025 -56.148 66.877 1.00 30.78 177 ALA A C 1
ATOM 1361 O O . ALA A 1 177 ? -9.179 -55.983 65.669 1.00 30.78 177 ALA A O 1
ATOM 1362 N N . ASP A 1 178 ? -7.888 -55.909 67.538 1.00 32.94 178 ASP A N 1
ATOM 1363 C CA . ASP A 1 178 ? -6.529 -55.906 66.992 1.00 32.94 178 ASP A CA 1
ATOM 1364 C C . ASP A 1 178 ? -6.383 -56.776 65.732 1.00 32.94 178 ASP A C 1
ATOM 1366 O O . ASP A 1 178 ? -6.694 -57.967 65.766 1.00 32.94 178 ASP A O 1
ATOM 1370 N N . ASP A 1 179 ? -5.853 -56.218 64.645 1.00 28.91 179 ASP A N 1
ATOM 1371 C CA . ASP A 1 179 ? -4.425 -56.346 64.323 1.00 28.91 179 ASP A CA 1
ATOM 1372 C C . ASP A 1 179 ? -4.089 -55.435 63.130 1.00 28.91 179 ASP A C 1
ATOM 1374 O O . ASP A 1 179 ? -4.883 -55.250 62.205 1.00 28.91 179 ASP A O 1
ATOM 1378 N N . ALA A 1 180 ? -2.905 -54.838 63.169 1.00 43.06 180 ALA A N 1
ATOM 1379 C CA . ALA A 1 180 ? -2.365 -54.050 62.081 1.00 43.06 180 ALA A CA 1
ATOM 1380 C C . ALA A 1 180 ? -1.655 -54.982 61.092 1.00 43.06 180 ALA A C 1
ATOM 1382 O O . ALA A 1 180 ? -0.608 -55.513 61.433 1.00 43.06 180 ALA A O 1
ATOM 1383 N N . GLU A 1 181 ? -2.153 -55.117 59.860 1.00 31.98 181 GLU A N 1
ATOM 1384 C CA . GLU A 1 181 ? -1.299 -55.281 58.674 1.00 31.98 181 GLU A CA 1
ATOM 1385 C C . GLU A 1 181 ? -2.086 -55.071 57.366 1.00 31.98 181 GLU A C 1
ATOM 1387 O O . GLU A 1 181 ? -3.033 -55.783 57.045 1.00 31.98 181 GLU A O 1
ATOM 1392 N N . ALA A 1 182 ? -1.653 -54.031 56.651 1.00 38.06 182 ALA A N 1
ATOM 1393 C CA . ALA A 1 182 ? -1.780 -53.700 55.234 1.00 38.06 182 ALA A CA 1
ATOM 1394 C C . ALA A 1 182 ? -2.584 -54.627 54.297 1.00 38.06 182 ALA A C 1
ATOM 1396 O O . ALA A 1 182 ? -2.219 -55.775 54.071 1.00 38.06 182 ALA A O 1
ATOM 1397 N N . THR A 1 183 ? -3.524 -54.022 53.562 1.00 29.59 183 THR A N 1
ATOM 1398 C CA . THR A 1 183 ? -3.482 -54.005 52.085 1.00 29.59 183 THR A CA 1
ATOM 1399 C C . THR A 1 183 ? -4.174 -52.740 51.582 1.00 29.59 183 THR A C 1
ATOM 1401 O O . THR A 1 183 ? -5.345 -52.744 51.221 1.00 29.59 183 THR A O 1
ATOM 1404 N N . ASP A 1 184 ? -3.422 -51.646 51.583 1.00 29.52 184 ASP A N 1
ATOM 1405 C CA . ASP A 1 184 ? -3.717 -50.494 50.745 1.00 29.52 184 ASP A CA 1
ATOM 1406 C C . ASP A 1 184 ? -3.154 -50.794 49.349 1.00 29.52 184 ASP A C 1
ATOM 1408 O O . ASP A 1 184 ? -1.944 -50.893 49.142 1.00 29.52 184 ASP A O 1
ATOM 1412 N N . VAL A 1 185 ? -4.058 -51.087 48.421 1.00 36.62 185 VAL A N 1
ATOM 1413 C CA . VAL A 1 185 ? -3.792 -51.099 46.982 1.00 36.62 185 VAL A CA 1
ATOM 1414 C C . VAL A 1 185 ? -4.909 -50.280 46.353 1.00 36.62 185 VAL A C 1
ATOM 1416 O O . VAL A 1 185 ? -5.739 -50.829 45.633 1.00 36.62 185 VAL A O 1
ATOM 1419 N N . ALA A 1 186 ? -4.998 -48.990 46.686 1.00 40.03 186 ALA A N 1
ATOM 1420 C CA . ALA A 1 186 ? -5.812 -48.062 45.899 1.00 40.03 186 ALA A CA 1
ATOM 1421 C C . ALA A 1 186 ? -5.491 -46.569 46.065 1.00 40.03 186 ALA A C 1
ATOM 1423 O O . ALA A 1 186 ? -6.044 -45.808 45.277 1.00 40.03 186 ALA A O 1
ATOM 1424 N N . GLU A 1 187 ? -4.616 -46.133 46.979 1.00 32.56 187 GLU A N 1
ATOM 1425 C CA . GLU A 1 187 ? -4.282 -44.695 47.086 1.00 32.56 187 GLU A CA 1
ATOM 1426 C C . GLU A 1 187 ? -2.896 -44.298 46.538 1.00 32.56 187 GLU A C 1
ATOM 1428 O O . GLU A 1 187 ? -2.682 -43.133 46.226 1.00 32.56 187 GLU A O 1
ATOM 1433 N N . ASP A 1 188 ? -2.008 -45.250 46.235 1.00 32.75 188 ASP A N 1
ATOM 1434 C CA . ASP A 1 188 ? -0.653 -44.950 45.717 1.00 32.75 188 ASP A CA 1
ATOM 1435 C C . ASP A 1 188 ? -0.584 -44.799 44.176 1.00 32.75 188 ASP A C 1
ATOM 1437 O O . ASP A 1 188 ? 0.394 -44.320 43.617 1.00 32.75 188 ASP A O 1
ATOM 1441 N N . ALA A 1 189 ? -1.648 -45.160 43.443 1.00 37.50 189 ALA A N 1
ATOM 1442 C CA . ALA A 1 189 ? -1.670 -45.084 41.970 1.00 37.50 189 ALA A CA 1
ATOM 1443 C C . ALA A 1 189 ? -2.176 -43.738 41.413 1.00 37.50 189 ALA A C 1
ATOM 1445 O O . ALA A 1 189 ? -2.173 -43.531 40.197 1.00 37.50 189 ALA A O 1
ATOM 1446 N N . VAL A 1 190 ? -2.653 -42.843 42.284 1.00 40.38 190 VAL A N 1
ATOM 1447 C CA . VAL A 1 190 ? -3.173 -41.519 41.902 1.00 40.38 190 VAL A CA 1
ATOM 1448 C C . VAL A 1 190 ? -2.217 -40.402 42.329 1.00 40.38 190 VAL A C 1
ATOM 1450 O O . VAL A 1 190 ? -2.203 -39.368 41.673 1.00 40.38 190 VAL A O 1
ATOM 1453 N N . GLU A 1 191 ? -1.355 -40.619 43.328 1.00 34.69 191 GLU A N 1
ATOM 1454 C CA . GLU A 1 191 ? -0.296 -39.666 43.698 1.00 34.69 191 GLU A CA 1
ATOM 1455 C C . GLU A 1 191 ? 0.945 -39.798 42.786 1.00 34.69 191 GLU A C 1
ATOM 1457 O O . GLU A 1 191 ? 1.417 -38.792 42.256 1.00 34.69 191 GLU A O 1
ATOM 1462 N N . GLU A 1 192 ? 1.375 -41.021 42.441 1.00 36.06 192 GLU A N 1
ATOM 1463 C CA . GLU A 1 192 ? 2.540 -41.261 41.559 1.00 36.06 192 GLU A CA 1
ATOM 1464 C C . GLU A 1 192 ? 2.292 -40.820 40.092 1.00 36.06 192 GLU A C 1
ATOM 1466 O O . GLU A 1 192 ? 3.216 -40.464 39.362 1.00 36.06 192 GLU A O 1
ATOM 1471 N N . ALA A 1 193 ? 1.025 -40.756 39.654 1.00 41.22 193 ALA A N 1
ATOM 1472 C CA . ALA A 1 193 ? 0.647 -40.310 38.306 1.00 41.22 193 ALA A CA 1
ATOM 1473 C C . ALA A 1 193 ? 0.489 -38.783 38.169 1.00 41.22 193 ALA A C 1
ATOM 1475 O O . ALA A 1 193 ? 0.427 -38.275 37.047 1.00 41.22 193 ALA A O 1
ATOM 1476 N N . VAL A 1 194 ? 0.393 -38.055 39.285 1.00 42.22 194 VAL A N 1
ATOM 1477 C CA . VAL A 1 194 ? 0.306 -36.586 39.297 1.00 42.22 194 VAL A CA 1
ATOM 1478 C C . VAL A 1 194 ? 1.714 -35.988 39.403 1.00 42.22 194 VAL A C 1
ATOM 1480 O O . VAL A 1 194 ? 1.997 -35.018 38.701 1.00 42.22 194 VAL A O 1
ATOM 1483 N N . GLU A 1 1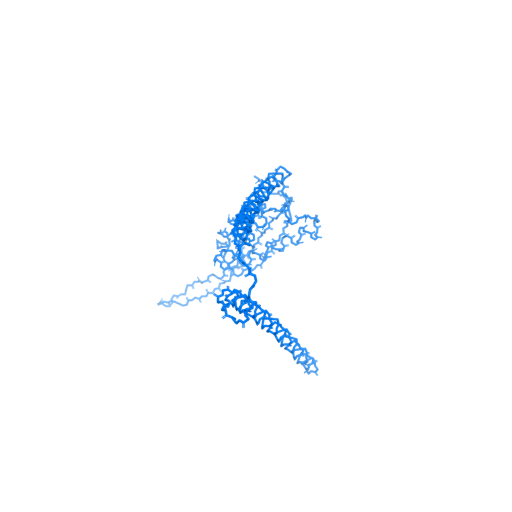95 ? 2.633 -36.642 40.122 1.00 39.81 195 GLU A N 1
ATOM 1484 C CA . GLU A 1 195 ? 4.032 -36.207 40.281 1.00 39.81 195 GLU A CA 1
ATOM 1485 C C . GLU A 1 195 ? 4.866 -36.352 38.981 1.00 39.81 195 GLU A C 1
ATOM 1487 O O . GLU A 1 195 ? 5.590 -35.429 38.613 1.00 39.81 195 GLU A O 1
ATOM 1492 N N . GLU A 1 196 ? 4.675 -37.413 38.176 1.00 41.69 196 GLU A N 1
ATOM 1493 C CA . GLU A 1 196 ? 5.346 -37.552 36.859 1.00 41.69 196 GLU A CA 1
ATOM 1494 C C . GLU A 1 196 ? 4.857 -36.542 35.795 1.00 41.69 196 GLU A C 1
ATOM 1496 O O . GLU A 1 196 ? 5.534 -36.316 34.788 1.00 41.69 196 GLU A O 1
ATOM 1501 N N . THR A 1 197 ? 3.688 -35.916 35.986 1.00 40.69 197 THR A N 1
ATOM 1502 C CA . THR A 1 197 ? 3.138 -34.934 35.027 1.00 40.69 197 THR A CA 1
ATOM 1503 C C . THR A 1 197 ? 3.451 -33.481 35.371 1.00 40.69 197 THR A C 1
ATOM 1505 O O . THR A 1 197 ? 3.364 -32.628 34.484 1.00 40.69 197 THR A O 1
ATOM 1508 N N . GLU A 1 198 ? 3.854 -33.204 36.613 1.00 39.34 198 GLU A N 1
ATOM 1509 C CA . GLU A 1 198 ? 4.317 -31.880 37.041 1.00 39.34 198 GLU A CA 1
ATOM 1510 C C . GLU A 1 198 ? 5.843 -31.731 36.849 1.00 39.34 198 GLU A C 1
ATOM 1512 O O . GLU A 1 198 ? 6.279 -30.701 36.332 1.00 39.34 198 GLU A O 1
ATOM 1517 N N . ASP A 1 199 ? 6.640 -32.788 37.064 1.00 40.16 199 ASP A N 1
ATOM 1518 C CA . ASP A 1 199 ? 8.104 -32.768 36.850 1.00 40.16 199 ASP A CA 1
ATOM 1519 C C . ASP A 1 199 ? 8.487 -32.661 35.350 1.00 40.16 199 ASP A C 1
ATOM 1521 O O . ASP A 1 199 ? 9.434 -31.973 34.964 1.00 40.16 199 ASP A O 1
ATOM 1525 N N . ALA A 1 200 ? 7.666 -33.225 34.451 1.00 44.09 200 ALA A N 1
ATOM 1526 C CA . ALA A 1 200 ? 7.841 -33.087 32.998 1.00 44.09 200 ALA A CA 1
ATOM 1527 C C . ALA A 1 200 ? 7.429 -31.706 32.440 1.00 44.09 200 ALA A C 1
ATOM 1529 O O . ALA A 1 200 ? 7.791 -31.366 31.312 1.00 44.09 200 ALA A O 1
ATOM 1530 N N . ALA A 1 201 ? 6.665 -30.912 33.199 1.00 45.34 201 ALA A N 1
ATOM 1531 C CA . ALA A 1 201 ? 6.239 -29.568 32.805 1.00 45.34 201 ALA A CA 1
ATOM 1532 C C . ALA A 1 201 ? 7.192 -28.473 33.319 1.00 45.34 201 ALA A C 1
ATOM 1534 O O . ALA A 1 201 ? 7.329 -27.443 32.656 1.00 45.34 201 ALA A O 1
ATOM 1535 N N . GLU A 1 202 ? 7.881 -28.699 34.444 1.00 42.81 202 GLU A N 1
ATOM 1536 C CA . GLU A 1 202 ? 8.938 -27.805 34.945 1.00 42.81 202 GLU A CA 1
ATOM 1537 C C . GLU A 1 202 ? 10.284 -28.017 34.222 1.00 42.81 202 GLU A C 1
ATOM 1539 O O . GLU A 1 202 ? 10.960 -27.036 33.916 1.00 42.81 202 GLU A O 1
ATOM 1544 N N . ALA A 1 203 ? 10.625 -29.245 33.805 1.00 44.56 203 ALA A N 1
ATOM 1545 C CA . ALA A 1 203 ? 11.866 -29.519 33.064 1.00 44.56 203 ALA A CA 1
ATOM 1546 C C . ALA A 1 203 ? 11.898 -28.942 31.628 1.00 44.56 203 ALA A C 1
ATOM 1548 O O . ALA A 1 203 ? 12.962 -28.580 31.125 1.00 44.56 203 ALA A O 1
ATOM 1549 N N . GLU A 1 204 ? 10.745 -28.816 30.961 1.00 46.06 204 GLU A N 1
ATOM 1550 C CA . GLU A 1 204 ? 10.655 -28.186 29.631 1.00 46.06 204 GLU A CA 1
ATOM 1551 C C . GLU A 1 204 ? 10.677 -26.647 29.736 1.00 46.06 204 GLU A C 1
ATOM 1553 O O . GLU A 1 204 ? 11.197 -25.977 28.845 1.00 46.06 204 GLU A O 1
ATOM 1558 N N . ALA A 1 205 ? 10.198 -26.078 30.852 1.00 45.00 205 ALA A N 1
ATOM 1559 C CA . ALA A 1 205 ? 10.189 -24.634 31.093 1.00 45.00 205 ALA A CA 1
ATOM 1560 C C . ALA A 1 205 ? 11.565 -24.075 31.505 1.00 45.00 205 ALA A C 1
ATOM 1562 O O . ALA A 1 205 ? 11.892 -22.955 31.120 1.00 45.00 205 ALA A O 1
ATOM 1563 N N . GLU A 1 206 ? 12.395 -24.844 32.221 1.00 46.69 206 GLU A N 1
ATOM 1564 C CA . GLU A 1 206 ? 13.774 -24.429 32.536 1.00 46.69 206 GLU A CA 1
ATOM 1565 C C . GLU A 1 206 ? 14.728 -24.559 31.330 1.00 46.69 206 GLU A C 1
ATOM 1567 O O . GLU A 1 206 ? 15.682 -23.791 31.213 1.00 46.69 206 GLU A O 1
ATOM 1572 N N . SER A 1 207 ? 14.441 -25.457 30.377 1.00 48.06 207 SER A N 1
ATOM 1573 C CA . SER A 1 207 ? 15.284 -25.654 29.184 1.00 48.06 207 SER A CA 1
ATOM 1574 C C . SER A 1 207 ? 15.105 -24.585 28.092 1.00 48.06 207 SER A C 1
ATOM 1576 O O . SER A 1 207 ? 16.044 -24.311 27.340 1.00 48.06 207 SER A O 1
ATOM 1578 N N . ASP A 1 208 ? 13.931 -23.948 28.027 1.00 46.03 208 ASP A N 1
ATOM 1579 C CA . ASP A 1 208 ? 13.642 -22.871 27.071 1.00 46.03 208 ASP A CA 1
ATOM 1580 C C . ASP A 1 208 ? 14.145 -21.496 27.571 1.00 46.03 208 ASP A C 1
ATOM 1582 O O . ASP A 1 208 ? 14.591 -20.680 26.760 1.00 46.03 208 ASP A O 1
ATOM 1586 N N . ASP A 1 209 ? 14.162 -21.249 28.890 1.00 43.50 209 ASP A N 1
ATOM 1587 C CA . ASP A 1 209 ? 14.674 -19.996 29.480 1.00 43.50 209 ASP A CA 1
ATOM 1588 C C . ASP A 1 209 ? 16.222 -19.935 29.444 1.00 43.50 209 ASP A C 1
ATOM 1590 O O . ASP A 1 209 ? 16.798 -18.888 29.135 1.00 43.50 209 ASP A O 1
ATOM 1594 N N . GLU A 1 210 ? 16.922 -21.068 29.636 1.00 50.25 210 GLU A N 1
ATOM 1595 C CA . GLU A 1 210 ? 18.386 -21.146 29.454 1.00 50.25 210 GLU A CA 1
ATOM 1596 C C . GLU A 1 210 ? 18.809 -21.009 27.975 1.00 50.25 210 GLU A C 1
ATOM 1598 O O . GLU A 1 210 ? 19.836 -20.391 27.676 1.00 50.25 210 GLU A O 1
ATOM 1603 N N . ALA A 1 211 ? 18.000 -21.503 27.028 1.00 53.06 211 ALA A N 1
ATOM 1604 C CA . ALA A 1 211 ? 18.275 -21.379 25.594 1.00 53.06 211 ALA A CA 1
ATOM 1605 C C . ALA A 1 211 ? 18.036 -19.954 25.053 1.00 53.06 211 ALA A C 1
ATOM 1607 O O . ALA A 1 211 ? 18.759 -19.507 24.154 1.00 53.06 211 ALA A O 1
ATOM 1608 N N . GLU A 1 212 ? 17.060 -19.215 25.596 1.00 51.78 212 GLU A N 1
ATOM 1609 C CA . GLU A 1 212 ? 16.870 -17.793 25.276 1.00 51.78 212 GLU A CA 1
ATOM 1610 C C . GLU A 1 212 ? 17.943 -16.901 25.928 1.00 51.78 212 GLU A C 1
ATOM 1612 O O . GLU A 1 212 ? 18.380 -15.928 25.301 1.00 51.78 212 GLU A O 1
ATOM 1617 N N . ALA A 1 213 ? 18.437 -17.255 27.121 1.00 57.62 213 ALA A N 1
ATOM 1618 C CA . ALA A 1 213 ? 19.528 -16.545 27.789 1.00 57.62 213 ALA A CA 1
ATOM 1619 C C . ALA A 1 213 ? 20.881 -16.712 27.065 1.00 57.62 213 ALA A C 1
ATOM 1621 O O . ALA A 1 213 ? 21.539 -15.706 26.787 1.00 57.62 213 ALA A O 1
ATOM 1622 N N . GLU A 1 214 ? 21.263 -17.932 26.659 1.00 55.53 214 GLU A N 1
ATOM 1623 C CA . GLU A 1 214 ? 22.496 -18.148 25.877 1.00 55.53 214 GLU A CA 1
ATOM 1624 C C . GLU A 1 214 ? 22.414 -17.531 24.468 1.00 55.53 214 GLU A C 1
ATOM 1626 O O . GLU A 1 214 ? 23.408 -17.018 23.948 1.00 55.53 214 GLU A O 1
ATOM 1631 N N . ALA A 1 215 ? 21.233 -17.510 23.837 1.00 58.44 215 ALA A N 1
ATOM 1632 C CA . ALA A 1 215 ? 21.051 -16.858 22.538 1.00 58.44 215 ALA A CA 1
ATOM 1633 C C . ALA A 1 215 ? 21.136 -15.322 22.623 1.00 58.44 215 ALA A C 1
ATOM 1635 O O . ALA A 1 215 ? 21.559 -14.682 21.655 1.00 58.44 215 ALA A O 1
ATOM 1636 N N . ALA A 1 216 ? 20.749 -14.731 23.758 1.00 63.00 216 ALA A N 1
ATOM 1637 C CA . ALA A 1 216 ? 20.889 -13.301 24.022 1.00 63.00 216 ALA A CA 1
ATOM 1638 C C . ALA A 1 216 ? 22.340 -12.916 24.361 1.00 63.00 216 ALA A C 1
ATOM 1640 O O . ALA A 1 216 ? 22.821 -11.887 23.881 1.00 63.00 216 ALA A O 1
ATOM 1641 N N . GLU A 1 217 ? 23.057 -13.753 25.115 1.00 60.12 217 GLU A N 1
ATOM 1642 C CA . GLU A 1 217 ? 24.472 -13.543 25.441 1.00 60.12 217 GLU A CA 1
ATOM 1643 C C . GLU A 1 217 ? 25.361 -13.705 24.193 1.00 60.12 217 GLU A C 1
ATOM 1645 O O . GLU A 1 217 ? 26.191 -12.841 23.915 1.00 60.12 217 GLU A O 1
ATOM 1650 N N . ALA A 1 218 ? 25.081 -14.690 23.329 1.00 62.53 218 ALA A N 1
ATOM 1651 C CA . ALA A 1 218 ? 25.761 -14.846 22.040 1.00 62.53 218 ALA A CA 1
ATOM 1652 C C . ALA A 1 218 ? 25.491 -13.684 21.062 1.00 62.53 218 ALA A C 1
ATOM 1654 O O . ALA A 1 218 ? 26.372 -13.305 20.290 1.00 62.53 218 ALA A O 1
ATOM 1655 N N . GLN A 1 219 ? 24.291 -13.087 21.085 1.00 60.19 219 GLN A N 1
ATOM 1656 C CA . GLN A 1 219 ? 23.989 -11.894 20.279 1.00 60.19 219 GLN A CA 1
ATOM 1657 C C . GLN A 1 219 ? 24.742 -10.661 20.798 1.00 60.19 219 GLN A C 1
ATOM 1659 O O . GLN A 1 219 ? 25.298 -9.917 19.989 1.00 60.19 219 GLN A O 1
ATOM 1664 N N . ALA A 1 220 ? 24.848 -10.493 22.120 1.00 62.72 220 ALA A N 1
ATOM 1665 C CA . ALA A 1 220 ? 25.611 -9.409 22.736 1.00 62.72 220 ALA A CA 1
ATOM 1666 C C . ALA A 1 220 ? 27.130 -9.536 22.496 1.00 62.72 220 ALA A C 1
ATOM 1668 O O . ALA A 1 220 ? 27.796 -8.533 22.226 1.00 62.72 220 ALA A O 1
ATOM 1669 N N . GLU A 1 221 ? 27.680 -10.756 22.506 1.00 59.28 221 GLU A N 1
ATOM 1670 C CA . GLU A 1 221 ? 29.085 -10.994 22.151 1.00 59.28 221 GLU A CA 1
ATOM 1671 C C . GLU A 1 221 ? 29.351 -10.692 20.667 1.00 59.28 221 GLU A C 1
ATOM 1673 O O . GLU A 1 221 ? 30.307 -9.984 20.353 1.00 59.28 221 GLU A O 1
ATOM 1678 N N . THR A 1 222 ? 28.456 -11.088 19.750 1.00 58.31 222 THR A N 1
ATOM 1679 C CA . THR A 1 222 ? 28.617 -10.754 18.320 1.00 58.31 222 THR A CA 1
ATOM 1680 C C . THR A 1 222 ? 28.477 -9.262 18.006 1.00 58.31 222 THR A C 1
ATOM 1682 O O . THR A 1 222 ? 29.120 -8.787 17.073 1.00 58.31 222 THR A O 1
ATOM 1685 N N . GLU A 1 223 ? 27.674 -8.512 18.770 1.00 55.78 223 GLU A N 1
ATOM 1686 C CA . GLU A 1 223 ? 27.547 -7.057 18.606 1.00 55.78 223 GLU A CA 1
ATOM 1687 C C . GLU A 1 223 ? 28.801 -6.320 19.111 1.00 55.78 223 GLU A C 1
ATOM 1689 O O . GLU A 1 223 ? 29.280 -5.400 18.443 1.00 55.78 223 GLU A O 1
ATOM 1694 N N . SER A 1 224 ? 29.405 -6.784 20.211 1.00 56.47 224 SER A N 1
ATOM 1695 C CA . SER A 1 224 ? 30.653 -6.213 20.745 1.00 56.47 224 SER A CA 1
ATOM 1696 C C . SER A 1 224 ? 31.900 -6.522 19.903 1.00 56.47 224 SER A C 1
ATOM 1698 O O . SER A 1 224 ? 32.748 -5.643 19.752 1.00 56.47 224 SER A O 1
ATOM 1700 N N . GLU A 1 225 ? 31.989 -7.696 19.263 1.00 53.38 225 GLU A N 1
ATOM 1701 C CA . GLU A 1 225 ? 33.059 -7.984 18.289 1.00 53.38 225 GLU A CA 1
ATOM 1702 C C . GLU A 1 225 ? 32.939 -7.129 17.012 1.00 53.38 225 GLU A C 1
ATOM 1704 O O . GLU A 1 225 ? 33.954 -6.758 16.420 1.00 53.38 225 GLU A O 1
ATOM 1709 N N . THR A 1 226 ? 31.723 -6.767 16.582 1.00 56.94 226 THR A N 1
ATOM 1710 C CA . THR A 1 226 ? 31.537 -5.915 15.391 1.00 56.94 226 THR A CA 1
ATOM 1711 C C . THR A 1 226 ? 31.817 -4.430 15.624 1.00 56.94 226 THR A C 1
ATOM 1713 O O . THR A 1 226 ? 32.197 -3.738 14.676 1.00 56.94 226 THR A O 1
ATOM 1716 N N . ASP A 1 227 ? 31.663 -3.938 16.856 1.00 54.19 227 ASP A N 1
ATOM 1717 C CA . ASP A 1 227 ? 31.972 -2.546 17.204 1.00 54.19 227 ASP A CA 1
ATOM 1718 C C . ASP A 1 227 ? 33.490 -2.307 17.372 1.00 54.19 227 ASP A C 1
ATOM 1720 O O . ASP A 1 227 ? 33.986 -1.240 16.996 1.00 54.19 227 ASP A O 1
ATOM 1724 N N . ASP A 1 228 ? 34.259 -3.304 17.833 1.00 53.28 228 ASP A N 1
ATOM 1725 C CA . ASP A 1 228 ? 35.728 -3.210 17.921 1.00 53.28 228 ASP A CA 1
ATOM 1726 C C . ASP A 1 228 ? 36.408 -3.243 16.532 1.00 53.28 228 ASP A C 1
ATOM 1728 O O . ASP A 1 228 ? 37.361 -2.491 16.284 1.00 53.28 228 ASP A O 1
ATOM 1732 N N . ASP A 1 229 ? 35.890 -4.026 15.577 1.00 53.06 229 ASP A N 1
ATOM 1733 C CA . ASP A 1 229 ? 36.442 -4.107 14.210 1.00 53.06 229 ASP A CA 1
ATOM 1734 C C . ASP A 1 229 ? 36.141 -2.827 13.393 1.00 53.06 229 ASP A C 1
ATOM 1736 O O . ASP A 1 229 ? 36.981 -2.335 12.635 1.00 53.06 229 ASP A O 1
ATOM 1740 N N . ALA A 1 230 ? 34.986 -2.188 13.633 1.00 54.47 230 ALA A N 1
ATOM 1741 C CA . ALA A 1 230 ? 34.632 -0.898 13.030 1.00 54.47 230 ALA A CA 1
ATOM 1742 C C . ALA A 1 230 ? 35.501 0.268 13.542 1.00 54.47 230 ALA A C 1
ATOM 1744 O O . ALA A 1 230 ? 35.763 1.217 12.798 1.00 54.47 230 ALA A O 1
ATOM 1745 N N . SER A 1 231 ? 35.989 0.189 14.785 1.00 54.16 231 SER A N 1
ATOM 1746 C CA . SER A 1 231 ? 36.885 1.201 15.360 1.00 54.16 231 SER A CA 1
ATOM 1747 C C . SER A 1 231 ? 38.321 1.117 14.815 1.00 54.16 231 SER A C 1
ATOM 1749 O O . SER A 1 231 ? 39.011 2.133 14.722 1.00 54.16 231 SER A O 1
ATOM 1751 N N . THR A 1 232 ? 38.750 -0.068 14.365 1.00 54.16 232 THR A N 1
ATOM 1752 C CA . THR A 1 232 ? 40.096 -0.298 13.812 1.00 54.16 232 THR A CA 1
ATOM 1753 C C . THR A 1 232 ? 40.205 0.138 12.340 1.00 54.16 232 THR A C 1
ATOM 1755 O O . THR A 1 232 ? 41.277 0.552 11.887 1.00 54.16 232 THR A O 1
ATOM 1758 N N . GLU A 1 233 ? 39.099 0.120 11.584 1.00 53.09 233 GLU A N 1
ATOM 1759 C CA . GLU A 1 233 ? 39.064 0.571 10.183 1.00 53.09 233 GLU A CA 1
ATOM 1760 C C . GLU A 1 233 ? 38.981 2.105 10.011 1.00 53.09 233 GLU A C 1
ATOM 1762 O O . GLU A 1 233 ? 39.364 2.619 8.954 1.00 53.09 233 GLU A O 1
ATOM 1767 N N . GLU A 1 234 ? 38.561 2.866 11.032 1.00 52.44 234 GLU A N 1
ATOM 1768 C CA . GLU A 1 234 ? 38.581 4.342 10.997 1.00 52.44 234 GLU A CA 1
ATOM 1769 C C . GLU A 1 234 ? 39.970 4.951 11.280 1.00 52.44 234 GLU A C 1
ATOM 1771 O O . GLU A 1 234 ? 40.203 6.114 10.949 1.00 52.44 234 GLU A O 1
ATOM 1776 N N . GLU A 1 235 ? 40.928 4.183 11.810 1.00 52.09 235 GLU A N 1
ATOM 1777 C CA . GLU A 1 235 ? 42.273 4.684 12.147 1.00 52.09 235 GLU A CA 1
ATOM 1778 C C . GLU A 1 235 ? 43.313 4.512 11.014 1.00 52.09 235 GLU A C 1
ATOM 1780 O O . GLU A 1 235 ? 44.470 4.914 11.160 1.00 52.09 235 GLU A O 1
ATOM 1785 N N . GLN A 1 236 ? 42.921 3.947 9.860 1.00 55.00 236 GLN A N 1
ATOM 1786 C CA . GLN A 1 236 ? 43.823 3.672 8.724 1.00 55.00 236 GLN A CA 1
ATOM 1787 C C . GLN A 1 236 ? 43.461 4.354 7.386 1.00 55.00 236 GLN A C 1
ATOM 1789 O O . GLN A 1 236 ? 44.036 3.988 6.357 1.00 55.00 236 GL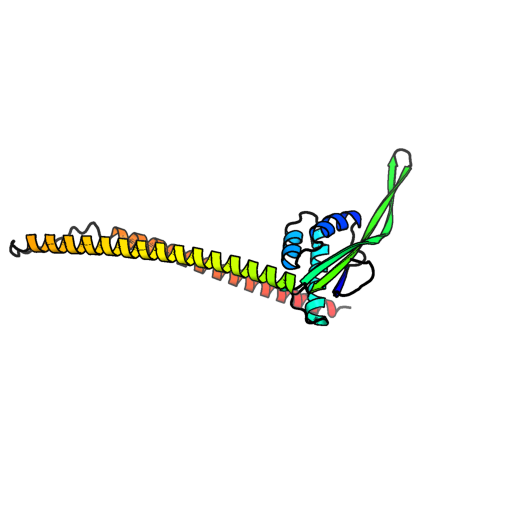N A O 1
ATOM 1794 N N . ASN A 1 237 ? 42.591 5.373 7.371 1.00 48.28 237 ASN A N 1
ATOM 1795 C CA . ASN A 1 237 ? 42.331 6.204 6.178 1.00 48.28 237 ASN A CA 1
ATOM 1796 C C . ASN A 1 237 ? 42.553 7.703 6.405 1.00 48.28 237 ASN A C 1
ATOM 1798 O O . ASN A 1 237 ? 41.942 8.268 7.334 1.00 48.28 237 ASN A O 1
#

Sequence (237 aa):
MVAGERSGTRAVARHVRSSASKARVVLNLIRGLDVRSADEVLMLTERGIARDIRKVLRSAVANAVNNDEQDASELYVIACFADEGSTLRRFRPRARGRATRIRKRTCHITVIVARMSDERLAVIQARAEGASASAQASRRARVERSRQRAEEAKGEIDAVDEAEDEIIDESADVEAADDAEATDVAEDAVEEAVEETEDAAEAEAESDDEAEAEAAEAQAETESETDDDASTEEEQN

Radius of gyration: 34.96 Å; chains: 1; bounding box: 68×74×105 Å

Foldseek 3Di:
DDPDDQQWFKFKDPFAQDFQVLVVVLQVVQAFAQLVVNLVSLVPDPRPCSVVVNVRSVVSLVCCCPPVVDDSRQKGFNDKGKAWHDWDWDWDADPPRDIDIDTRTTIMIMTTMDGDDPVVVVVVVVVVCVVVVVVVVVVVVVVVVVVVVVVVVVVVVVVVVVVVVVVVVVVPPDDDDDDDDDDPPPPPVVVVVVVVVVVVVVVVVVVVVVVVVVVVVVVVVVVVVVVVVVVVVVVPD

Secondary structure (DSSP, 8-state):
--TT---SEEEEEEEESS-HHHHHHHHHHHTT-BHHHHHHHHHH--STHHHHHHHHHHHHHHHHHHHH---GGGEEEEEEEEEE---EEEEEEETTTEEEEEEE--EEEEEEEEEPPHHHHHHHHHHHHHHHHHHHHHHHHHHHHHHHHHHHHHHHHHHHHHHHHHHHHTT-SS-----------SSHHHHHHHHHHHHHHHHHHHHHHHHHHHHHHHHHHHHHHHHHHHHHHTT--

pLDDT: mean 76.11, std 23.22, range [28.91, 97.88]